Protein AF-A0A6L2LKW3-F1 (afdb_monomer_lite)

pLDDT: mean 74.05, std 14.88, range [23.22, 94.25]

Foldseek 3Di:
DDDPDPDDWWKFWQDDDDDPPQPLQAADDPVCQQVQWDDDPPDIDTDRGDDPPDPCLQVVVVVLVCVLQVVPDPPAWDDGSTTIMGIGGDPVCQVVSVVVVVVSCVVSPTDGDPVRIDTGDQWDADPQWIAHPVGTHHRPVLVVCLVPDDDDPDPVVLVVNVVSCVVCVVVDPPVVVVCVVSVVVD

Radius of gyration: 21.42 Å; chains: 1; bounding box: 44×61×52 Å

Secondary structure (DSSP, 8-state):
-PPP------EEEEE--S--------BPPGGGSGGG-EEETTEEE--SB--TT-TTHHHHHHHHHHHHTTTTTTTTEEEETTEEEEE-S-STTHHHHHHHHHHHHHHTT----GGGEEEEESEEEETTEEEETTEEE--HHHHHHHHTPPPP-SHHHHHHHHHHHHHHGGGSTTHHHHHHHHHTT-

Organism: Tanacetum cinerariifolium (NCBI:txid118510)

Sequence (186 aa):
MTKPYSSHRFIANCLNAGNLKMKVKIQMKRGDEEKVAFYTDQVTYCYTKMPFGLKSAGATYQILVDAAFQSHIRRNFKAYVDGMVIKINDEKLLLADIAKKFDNLRKINMKLNPKKCSFDVKEGKFLGYTVTFEGIRANPNKTRALADLQTPRTLKEWQSLSRKLATLNRFLAKLAERSLSFLNIL

InterPro domains:
  IPR000477 Reverse transcriptase domain [PF00078] (25-131)
  IPR043128 Reverse transcriptase/Diguanylate cyclase domain [G3DSA:3.30.70.270] (57-131)
  IPR043502 DNA/RNA polymerase superfamily [SSF56672] (26-179)
  IPR053134 RNA-directed DNA polymerase homolog [PTHR24559] (25-150)

Structure (mmCIF, N/CA/C/O backbone):
data_AF-A0A6L2LKW3-F1
#
_entry.id   AF-A0A6L2LKW3-F1
#
loop_
_atom_site.group_PDB
_atom_site.id
_atom_site.type_symbol
_atom_site.label_atom_id
_atom_site.label_alt_id
_atom_site.label_comp_id
_atom_site.label_asym_id
_atom_site.label_entity_id
_atom_site.label_seq_id
_atom_site.pdbx_PDB_ins_code
_atom_site.Cartn_x
_atom_site.Cartn_y
_atom_site.Cartn_z
_atom_site.occupancy
_atom_site.B_iso_or_equiv
_atom_site.auth_seq_id
_atom_site.auth_comp_id
_atom_site.auth_asym_id
_atom_site.auth_atom_id
_atom_site.pdbx_PDB_model_num
ATOM 1 N N . MET A 1 1 ? 13.770 -33.108 -23.142 1.00 30.48 1 MET A N 1
ATOM 2 C CA . MET A 1 1 ? 12.310 -33.167 -22.909 1.00 30.48 1 MET A CA 1
ATOM 3 C C . MET A 1 1 ? 12.010 -32.667 -21.501 1.00 30.48 1 MET A C 1
ATOM 5 O O . MET A 1 1 ? 12.044 -33.431 -20.547 1.00 30.48 1 MET A O 1
ATOM 9 N N . THR A 1 2 ? 11.806 -31.362 -21.353 1.00 28.00 2 THR A N 1
ATOM 10 C CA . THR A 1 2 ? 11.438 -30.702 -20.093 1.00 28.00 2 THR A CA 1
ATOM 11 C C . THR A 1 2 ? 9.925 -30.503 -20.082 1.00 28.00 2 THR A C 1
ATOM 13 O O . THR A 1 2 ? 9.352 -29.997 -21.043 1.00 28.00 2 THR A O 1
ATOM 16 N N . LYS A 1 3 ? 9.266 -30.994 -19.028 1.00 23.22 3 LYS A N 1
ATOM 17 C CA . LYS A 1 3 ? 7.803 -30.988 -18.879 1.00 23.22 3 LYS A CA 1
ATOM 18 C C . LYS A 1 3 ? 7.228 -29.566 -19.025 1.00 23.22 3 LYS A C 1
ATOM 20 O O . LYS A 1 3 ? 7.868 -28.618 -18.566 1.00 23.22 3 LYS A O 1
ATOM 25 N N . PRO A 1 4 ? 6.022 -29.407 -19.603 1.00 26.95 4 PRO A N 1
ATOM 26 C CA . PRO A 1 4 ? 5.378 -28.108 -19.721 1.00 26.95 4 PRO A CA 1
ATOM 27 C C . PRO A 1 4 ? 5.040 -27.604 -18.314 1.00 26.95 4 PRO A C 1
ATOM 29 O O . PRO A 1 4 ? 4.290 -28.240 -17.572 1.00 26.95 4 PRO A O 1
ATOM 32 N N . TYR A 1 5 ? 5.638 -26.484 -17.914 1.00 32.62 5 TYR A N 1
ATOM 33 C CA . TYR A 1 5 ? 5.281 -25.816 -16.668 1.00 32.62 5 TYR A CA 1
ATOM 34 C C . TYR A 1 5 ? 3.847 -25.297 -16.797 1.00 32.62 5 TYR A C 1
ATOM 36 O O . TYR A 1 5 ? 3.584 -24.375 -17.566 1.00 32.62 5 TYR A O 1
ATOM 44 N N . SER A 1 6 ? 2.929 -25.926 -16.057 1.00 33.66 6 SER A N 1
ATOM 45 C CA . SER A 1 6 ? 1.528 -25.518 -15.963 1.00 33.66 6 SER A CA 1
ATOM 46 C C . SER A 1 6 ? 1.423 -24.022 -15.651 1.00 33.66 6 SER A C 1
ATOM 48 O O . SER A 1 6 ? 2.064 -23.485 -14.744 1.00 33.66 6 SER A O 1
ATOM 50 N N . SER A 1 7 ? 0.632 -23.355 -16.474 1.00 40.88 7 SER A N 1
ATOM 51 C CA . SER A 1 7 ? 0.663 -21.936 -16.797 1.00 40.88 7 SER A CA 1
ATOM 52 C C . SER A 1 7 ? -0.079 -21.015 -15.824 1.00 40.88 7 SER A C 1
ATOM 54 O O . SER A 1 7 ? -0.439 -19.909 -16.228 1.00 40.88 7 SER A O 1
ATOM 56 N N . HIS A 1 8 ? -0.367 -21.403 -14.577 1.00 44.62 8 HIS A N 1
ATOM 57 C CA . HIS A 1 8 ? -1.287 -20.630 -13.722 1.00 44.62 8 HIS A CA 1
ATOM 58 C C . HIS A 1 8 ? -0.716 -20.363 -12.317 1.00 44.62 8 HIS A C 1
ATOM 60 O O . HIS A 1 8 ? -0.669 -21.227 -11.448 1.00 44.62 8 HIS A O 1
ATOM 66 N N . ARG A 1 9 ? -0.257 -19.123 -12.091 1.00 55.78 9 ARG A N 1
ATOM 67 C CA . ARG A 1 9 ? 0.065 -18.566 -10.765 1.00 55.78 9 ARG A CA 1
ATOM 68 C C . ARG A 1 9 ? -0.804 -17.331 -10.556 1.00 55.78 9 ARG A C 1
ATOM 70 O O . ARG A 1 9 ? -0.602 -16.310 -11.209 1.00 55.78 9 ARG A O 1
ATOM 77 N N . PHE A 1 10 ? -1.779 -17.460 -9.670 1.00 54.25 10 PHE A N 1
ATOM 78 C CA . PHE A 1 10 ? -2.852 -16.497 -9.456 1.00 54.25 10 PHE A CA 1
ATOM 79 C C . PHE A 1 10 ? -2.362 -15.287 -8.657 1.00 54.25 10 PHE A C 1
ATOM 81 O O . PHE A 1 10 ? -1.700 -15.422 -7.620 1.00 54.25 10 PHE A O 1
ATOM 88 N N . ILE A 1 11 ? -2.716 -14.090 -9.121 1.00 55.03 11 ILE A N 1
ATOM 89 C CA . ILE A 1 11 ? -2.517 -12.852 -8.372 1.00 55.03 11 ILE A CA 1
ATOM 90 C C . ILE A 1 11 ? -3.885 -12.424 -7.864 1.00 55.03 11 ILE A C 1
ATOM 92 O O . ILE A 1 11 ? -4.766 -12.058 -8.638 1.00 55.03 11 ILE A O 1
ATOM 96 N N . ALA A 1 12 ? -4.064 -12.452 -6.548 1.00 53.06 12 ALA A N 1
ATOM 97 C CA . ALA A 1 12 ? -5.160 -11.736 -5.921 1.00 53.06 12 ALA A CA 1
ATOM 98 C C . ALA A 1 12 ? -4.678 -10.302 -5.694 1.00 53.06 12 ALA A C 1
ATOM 100 O O . ALA A 1 12 ? -3.778 -10.012 -4.901 1.00 53.06 12 ALA A O 1
ATOM 101 N N . ASN A 1 13 ? -5.245 -9.405 -6.479 1.00 52.84 13 ASN A N 1
ATOM 102 C CA . ASN A 1 13 ? -4.782 -8.052 -6.658 1.00 52.84 13 ASN A CA 1
ATOM 103 C C . ASN A 1 13 ? -5.830 -7.108 -6.062 1.00 52.84 13 ASN A C 1
ATOM 105 O O . ASN A 1 13 ? -6.822 -6.760 -6.699 1.00 52.84 13 ASN A O 1
ATOM 109 N N . CYS A 1 14 ? -5.651 -6.710 -4.806 1.00 53.81 14 CYS A N 1
ATOM 110 C CA . CYS A 1 14 ? -6.573 -5.798 -4.134 1.00 53.81 14 CYS A CA 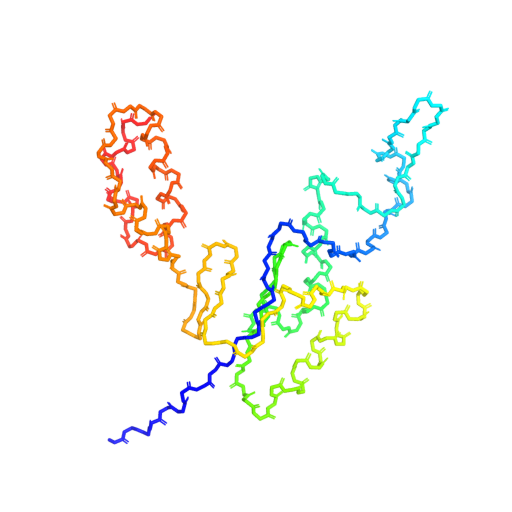1
ATOM 111 C C . CYS A 1 14 ? -6.060 -4.366 -4.313 1.00 53.81 14 CYS A C 1
ATOM 113 O O . CYS A 1 14 ? -5.287 -3.859 -3.496 1.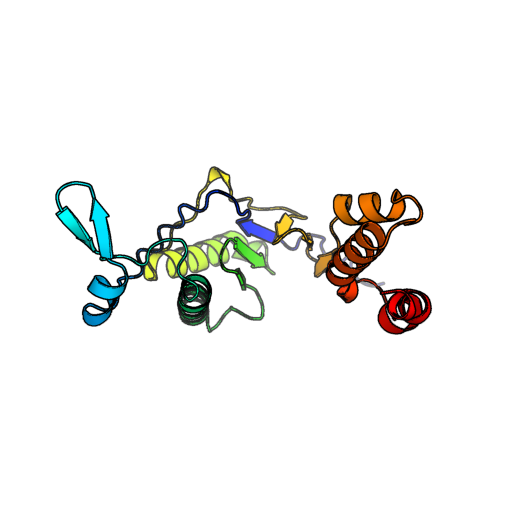00 53.81 14 CYS A O 1
ATOM 115 N N . LEU A 1 15 ? -6.447 -3.735 -5.424 1.00 45.69 15 LEU A N 1
ATOM 116 C CA . LEU A 1 15 ? -5.878 -2.474 -5.893 1.00 45.69 15 LEU A CA 1
ATOM 117 C C . LEU A 1 15 ? -6.913 -1.526 -6.481 1.00 45.69 15 LEU A C 1
ATOM 119 O O . LEU A 1 15 ? -7.480 -1.798 -7.529 1.00 45.69 15 LEU A O 1
ATOM 123 N N . ASN A 1 16 ? -7.070 -0.337 -5.899 1.00 42.50 16 ASN A N 1
ATOM 124 C CA . ASN A 1 16 ? -6.143 0.782 -6.108 1.00 42.50 16 ASN A CA 1
ATOM 125 C C . ASN A 1 16 ? -6.591 2.023 -5.314 1.00 42.50 16 ASN A C 1
ATOM 127 O O . ASN A 1 16 ? -7.777 2.223 -5.003 1.00 42.50 16 ASN A O 1
ATOM 131 N N . ALA A 1 17 ? -5.589 2.857 -5.045 1.00 33.53 17 ALA A N 1
ATOM 132 C CA . ALA A 1 17 ? -5.631 4.167 -4.419 1.00 33.53 17 ALA A CA 1
ATOM 133 C C . ALA A 1 17 ? -6.718 5.098 -4.985 1.00 33.53 17 ALA A C 1
ATOM 135 O O . ALA A 1 17 ? -7.181 4.964 -6.116 1.00 33.53 17 ALA A O 1
ATOM 136 N N . GLY A 1 18 ? -7.139 6.039 -4.144 1.00 34.56 18 GLY A N 1
ATOM 137 C CA . GLY A 1 18 ? -8.036 7.139 -4.503 1.00 34.56 18 GLY A CA 1
ATOM 138 C C . GLY A 1 18 ? -9.368 7.147 -3.765 1.00 34.56 18 GLY A C 1
ATOM 139 O O . GLY A 1 18 ? -10.128 8.073 -3.959 1.00 34.56 18 GLY A O 1
ATOM 140 N N . ASN A 1 19 ? -9.673 6.120 -2.963 1.00 34.72 19 ASN A N 1
ATOM 141 C CA . ASN A 1 19 ? -10.834 6.072 -2.053 1.00 34.72 19 ASN A CA 1
ATOM 142 C C . ASN A 1 19 ? -10.826 4.753 -1.274 1.00 34.72 19 ASN A C 1
ATOM 144 O O . ASN A 1 19 ? -11.816 4.018 -1.218 1.00 34.72 19 ASN A O 1
ATOM 148 N N . LEU A 1 20 ? -9.670 4.378 -0.731 1.00 39.84 20 LEU A N 1
ATOM 149 C CA . LEU A 1 20 ? -9.707 3.466 0.392 1.00 39.84 20 LEU A CA 1
ATOM 150 C C . LEU A 1 20 ? -10.251 4.291 1.555 1.00 39.84 20 LEU A C 1
ATOM 152 O O . LEU A 1 20 ? -9.512 4.843 2.356 1.00 39.84 20 LEU A O 1
ATOM 156 N N . LYS A 1 21 ? -11.575 4.262 1.729 1.00 41.53 21 LYS A N 1
ATOM 157 C CA . LYS A 1 21 ? -12.104 4.156 3.090 1.00 41.53 21 LYS A CA 1
ATOM 158 C C . LYS A 1 21 ? -11.702 2.775 3.621 1.00 41.53 21 LYS A C 1
ATOM 160 O O . LYS A 1 21 ? -12.557 1.971 3.982 1.00 41.53 21 LYS A O 1
ATOM 165 N N . MET A 1 22 ? -10.399 2.475 3.637 1.00 44.50 22 MET A N 1
ATOM 166 C CA . MET A 1 22 ? -9.846 1.461 4.506 1.00 44.50 22 MET A CA 1
ATOM 167 C C . MET A 1 22 ? -10.013 2.091 5.870 1.00 44.50 22 MET A C 1
ATOM 169 O O . MET A 1 22 ? -9.186 2.868 6.333 1.00 44.50 22 MET A O 1
ATOM 173 N N . LYS A 1 23 ? -11.185 1.868 6.461 1.00 49.59 23 LYS A N 1
ATOM 174 C CA . LYS A 1 23 ? -11.456 2.244 7.838 1.00 49.59 23 LYS A CA 1
ATOM 175 C C . LYS A 1 23 ? -10.639 1.296 8.707 1.00 49.59 23 LYS A C 1
ATOM 177 O O . LYS A 1 23 ? -11.215 0.481 9.419 1.00 49.59 23 LYS A O 1
ATOM 182 N N . VAL A 1 24 ? -9.309 1.352 8.618 1.00 53.44 24 VAL A N 1
ATOM 183 C CA . VAL A 1 24 ? -8.482 0.819 9.687 1.00 53.44 24 VAL A CA 1
ATOM 184 C C . VAL A 1 24 ? -8.762 1.764 10.836 1.00 53.44 24 VAL A C 1
ATOM 186 O O . VAL A 1 24 ? -8.332 2.913 10.845 1.00 53.44 24 VAL A O 1
ATOM 189 N N . LYS A 1 25 ? -9.619 1.321 11.751 1.00 64.88 25 LYS A N 1
ATOM 190 C CA . LYS A 1 25 ? -10.000 2.096 12.928 1.00 64.88 25 LYS A CA 1
ATOM 191 C C . LYS A 1 25 ? -8.854 2.048 13.944 1.00 64.88 25 LYS A C 1
ATOM 193 O O . LYS A 1 25 ? -9.070 1.596 15.069 1.00 64.88 25 LYS A O 1
ATOM 198 N N . ILE A 1 26 ? -7.662 2.497 13.540 1.00 77.94 26 ILE A N 1
ATOM 199 C CA . ILE A 1 26 ? -6.498 2.631 14.417 1.00 77.94 26 ILE A CA 1
ATOM 200 C C . ILE A 1 26 ? -6.889 3.640 15.487 1.00 77.94 26 ILE A C 1
ATOM 202 O O . ILE A 1 26 ? -7.230 4.785 15.180 1.00 77.94 26 ILE A O 1
ATOM 206 N N . GLN A 1 27 ? -6.945 3.170 16.729 1.00 85.94 27 GLN A N 1
ATOM 207 C CA . GLN A 1 27 ? -7.235 4.023 17.869 1.00 85.94 27 GLN A CA 1
ATOM 208 C C . GLN A 1 27 ? -6.069 4.991 18.045 1.00 85.94 27 GLN A C 1
ATOM 210 O O . GLN A 1 27 ? -4.911 4.571 18.007 1.00 85.94 27 GLN A O 1
ATOM 215 N N . MET A 1 28 ? -6.377 6.273 18.218 1.00 88.81 28 MET A N 1
ATOM 216 C CA . MET A 1 28 ? -5.365 7.221 18.658 1.00 88.81 28 MET A CA 1
ATOM 217 C C . MET A 1 28 ? -4.938 6.867 20.079 1.00 88.81 28 MET A C 1
ATOM 219 O O . MET A 1 28 ? -5.736 6.417 20.902 1.00 88.81 28 MET A O 1
ATOM 223 N N . LYS A 1 29 ? -3.657 7.049 20.386 1.00 90.06 29 LYS A N 1
ATOM 224 C CA . LYS A 1 29 ? -3.212 6.972 21.775 1.00 90.06 29 LYS A CA 1
ATOM 225 C C . LYS A 1 29 ? -3.932 8.084 22.542 1.00 90.06 29 LYS A C 1
ATOM 227 O O . LYS A 1 29 ? -3.888 9.221 22.092 1.00 90.06 29 LYS A O 1
ATOM 232 N N . ARG A 1 30 ? -4.559 7.774 23.685 1.00 89.75 30 ARG A N 1
ATOM 233 C CA . ARG A 1 30 ? -5.382 8.740 24.447 1.00 89.75 30 ARG A CA 1
ATOM 234 C C . ARG A 1 30 ? -4.693 10.095 24.663 1.00 89.75 30 ARG A C 1
ATOM 236 O O . ARG A 1 30 ? -5.292 11.122 24.397 1.00 89.75 30 ARG A O 1
ATOM 243 N N . GLY A 1 31 ? -3.416 10.100 25.054 1.00 92.75 31 GLY A N 1
ATOM 244 C CA . GLY A 1 31 ? -2.647 11.341 25.262 1.00 92.75 31 GLY A CA 1
ATOM 245 C C . GLY A 1 31 ? -2.240 12.099 23.987 1.00 92.75 31 GLY A C 1
ATOM 246 O O . GLY A 1 31 ? -1.653 13.171 24.078 1.00 92.75 31 GLY A O 1
ATOM 247 N N . ASP A 1 32 ? -2.510 11.546 22.804 1.00 91.12 32 ASP A N 1
ATOM 248 C CA . ASP A 1 32 ? -2.255 12.183 21.510 1.00 91.12 32 ASP A CA 1
ATOM 249 C C . ASP A 1 32 ? -3.556 12.616 20.805 1.00 91.12 32 ASP A C 1
ATOM 251 O O . ASP A 1 32 ? -3.480 13.248 19.753 1.00 91.12 32 ASP A O 1
ATOM 255 N N . GLU A 1 33 ? -4.741 12.308 21.356 1.00 92.25 33 GLU A N 1
ATOM 256 C CA . GLU A 1 33 ? -6.040 12.688 20.768 1.00 92.25 33 GLU A CA 1
ATOM 257 C C . GLU A 1 33 ? -6.196 14.216 20.696 1.00 92.25 33 GLU A C 1
ATOM 259 O O . GLU A 1 33 ? -6.597 14.754 19.665 1.00 92.25 33 GLU A O 1
ATOM 264 N N . GLU A 1 34 ? -5.784 14.939 21.737 1.00 91.75 34 GLU A N 1
ATOM 265 C CA . GLU A 1 34 ? -5.837 16.409 21.783 1.00 91.75 34 GLU A CA 1
ATOM 266 C C . GLU A 1 34 ? -4.911 17.074 20.751 1.00 91.75 34 GLU A C 1
ATOM 268 O O . GLU A 1 34 ? -5.211 18.150 20.240 1.00 91.75 34 GLU A O 1
ATOM 273 N N . LYS A 1 35 ? -3.810 16.413 20.365 1.00 90.56 35 LYS A N 1
ATOM 274 C CA . LYS A 1 35 ? -2.846 16.933 19.372 1.00 90.56 35 LYS A CA 1
ATOM 275 C C . LYS A 1 35 ? -3.391 16.923 17.949 1.00 90.56 35 LYS A C 1
ATOM 277 O O . LYS A 1 35 ? -2.821 17.548 17.059 1.00 90.56 35 LYS A O 1
ATOM 282 N N . VAL A 1 36 ? -4.466 16.174 17.730 1.00 89.50 36 VAL A N 1
ATOM 283 C CA . VAL A 1 36 ? -5.201 16.119 16.466 1.00 89.50 36 VAL A CA 1
ATOM 284 C C . VAL A 1 36 ? -6.572 16.774 16.604 1.00 89.50 36 VAL A C 1
ATOM 286 O O . VAL A 1 36 ? -7.501 16.425 15.877 1.00 89.50 36 VAL A O 1
ATOM 289 N N . ALA A 1 37 ? -6.717 17.707 17.545 1.00 91.50 37 ALA A N 1
ATOM 290 C CA . ALA A 1 37 ? -7.925 18.496 17.670 1.00 91.50 37 ALA A CA 1
ATOM 291 C C . ALA A 1 37 ? -8.123 19.427 16.466 1.00 91.50 37 ALA A C 1
ATOM 293 O O . ALA A 1 37 ? -7.170 19.918 15.858 1.00 91.50 37 ALA A O 1
ATOM 294 N N . PHE A 1 38 ? -9.382 19.670 16.128 1.00 90.19 38 PHE A N 1
ATOM 295 C CA . PHE A 1 38 ? -9.799 20.645 15.136 1.00 90.19 38 PHE A CA 1
ATOM 296 C C . PHE A 1 38 ? -10.916 21.506 15.712 1.00 90.19 38 PHE A C 1
ATOM 298 O O . PHE A 1 38 ? -11.743 21.050 16.506 1.00 90.19 38 PHE A O 1
ATOM 305 N N . TYR A 1 39 ? -10.921 22.766 15.305 1.00 93.88 39 TYR A N 1
ATOM 306 C CA . TYR A 1 39 ? -11.936 23.719 15.710 1.00 93.88 39 TYR A CA 1
ATOM 307 C C . TYR A 1 39 ? -13.065 23.742 14.682 1.00 93.88 39 TYR A C 1
ATOM 309 O O . TYR A 1 39 ? -12.826 23.741 13.474 1.00 93.88 39 TYR A O 1
ATOM 317 N N . THR A 1 40 ? -14.292 23.750 15.179 1.00 91.69 40 THR A N 1
ATOM 318 C CA . THR A 1 40 ? -15.489 24.149 14.432 1.00 91.69 40 THR A CA 1
ATOM 319 C C . THR A 1 40 ? -16.005 25.436 15.059 1.00 91.69 40 THR A C 1
ATOM 321 O O . THR A 1 40 ? -15.681 25.685 16.216 1.00 91.69 40 THR A O 1
ATOM 324 N N . ASP A 1 41 ? -16.827 26.210 14.349 1.00 89.75 41 ASP A N 1
ATOM 325 C CA . ASP A 1 41 ? -17.270 27.571 14.719 1.00 89.75 41 ASP A CA 1
ATOM 326 C C . ASP A 1 41 ? -17.764 27.759 16.168 1.00 89.75 41 ASP A C 1
ATOM 328 O O . ASP A 1 41 ? -17.858 28.885 16.647 1.00 89.75 41 ASP A O 1
ATOM 332 N N . GLN A 1 42 ? -18.098 26.673 16.870 1.00 89.88 42 GLN A N 1
ATOM 333 C CA . GLN A 1 42 ? -18.593 26.697 18.244 1.00 89.88 42 GLN A CA 1
ATOM 334 C C . GLN A 1 42 ? -17.828 25.781 19.213 1.00 89.88 42 GLN A C 1
ATOM 336 O O . GLN A 1 42 ? -17.877 26.011 20.419 1.00 89.88 42 GLN A O 1
ATOM 341 N N . VAL A 1 43 ? -17.146 24.729 18.736 1.00 94.25 43 VAL A N 1
ATOM 342 C CA . VAL A 1 43 ? -16.596 23.669 19.603 1.00 94.25 43 VAL A CA 1
ATOM 343 C C . VAL A 1 43 ? -15.303 23.085 19.032 1.00 94.25 43 VAL A C 1
ATOM 345 O O . VAL A 1 43 ? -15.170 22.862 17.825 1.00 94.25 43 VAL A O 1
ATOM 348 N N . THR A 1 44 ? -14.363 22.772 19.924 1.00 92.31 44 THR A N 1
ATOM 349 C CA . THR A 1 44 ? -13.165 21.987 19.613 1.00 92.31 44 THR A CA 1
ATOM 350 C C . THR A 1 44 ? -13.473 20.498 19.713 1.00 92.31 44 THR A C 1
ATOM 352 O O . THR A 1 44 ? -13.880 20.007 20.764 1.00 92.31 44 THR A O 1
ATOM 355 N N . TYR A 1 45 ? -13.228 19.764 18.633 1.00 91.88 45 TYR A N 1
ATOM 356 C CA . TYR A 1 45 ? -13.350 18.310 18.589 1.00 91.88 45 TYR A CA 1
ATOM 357 C C . TYR A 1 45 ? -11.973 17.671 18.466 1.00 91.88 45 TYR A C 1
ATOM 359 O O . TYR A 1 45 ? -11.077 18.231 17.842 1.00 91.88 45 TYR A O 1
ATOM 367 N N . CYS A 1 46 ? -11.808 16.465 19.002 1.00 91.38 46 CYS A N 1
ATOM 368 C CA . CYS A 1 46 ? -10.612 15.655 18.797 1.00 91.38 46 CYS A CA 1
ATOM 369 C C . CYS A 1 46 ? -10.942 14.341 18.087 1.00 91.38 46 CYS A C 1
ATOM 371 O O . CYS A 1 46 ? -12.036 13.780 18.203 1.00 91.38 46 CYS A O 1
ATOM 373 N N . TYR A 1 47 ? -9.980 13.839 17.316 1.00 89.06 47 TYR A N 1
ATOM 374 C CA . TYR A 1 47 ? -10.117 12.547 16.663 1.00 89.06 47 TYR A CA 1
ATOM 375 C C . TYR A 1 47 ? -9.726 11.410 17.614 1.00 89.06 47 TYR A C 1
ATOM 377 O O . TYR A 1 47 ? -8.565 11.265 17.982 1.00 89.06 47 TYR A O 1
ATOM 385 N N . THR A 1 48 ? -10.671 10.516 17.912 1.00 89.00 48 THR A N 1
ATOM 386 C CA . THR A 1 48 ? -10.402 9.262 18.651 1.00 89.00 48 THR A CA 1
ATOM 387 C C . THR A 1 48 ? -9.773 8.176 17.770 1.00 89.00 48 THR A C 1
ATOM 389 O O . THR A 1 48 ? -9.193 7.195 18.237 1.00 89.00 48 THR A O 1
ATOM 392 N N . LYS A 1 49 ? -9.883 8.323 16.449 1.00 86.62 49 LYS A N 1
ATOM 393 C CA . LYS A 1 49 ? -9.288 7.434 15.447 1.00 86.62 49 LYS A CA 1
ATOM 394 C C . LYS A 1 49 ? -8.312 8.220 14.604 1.00 86.62 49 LYS A C 1
ATOM 396 O O . LYS A 1 49 ? -8.589 9.368 14.301 1.00 86.62 49 LYS A O 1
ATOM 401 N N . MET A 1 50 ? -7.222 7.588 14.191 1.00 85.94 50 MET A N 1
ATOM 402 C CA . MET A 1 50 ? -6.177 8.251 13.416 1.00 85.94 50 MET A CA 1
ATOM 403 C C . MET A 1 50 ? -6.763 8.976 12.186 1.00 85.94 50 MET A C 1
ATOM 405 O O . MET A 1 50 ? -7.295 8.301 11.297 1.00 85.94 50 MET A O 1
ATOM 409 N N . PRO A 1 51 ? -6.716 10.322 12.130 1.00 83.31 51 PRO A N 1
ATOM 410 C CA . PRO A 1 51 ? -7.263 11.067 11.006 1.00 83.31 51 PRO A CA 1
ATOM 411 C C . PRO A 1 51 ? -6.392 10.936 9.756 1.00 83.31 51 PRO A C 1
ATOM 413 O O . PRO A 1 51 ? -5.191 10.653 9.813 1.00 83.31 51 PRO A O 1
ATOM 416 N N . PHE A 1 52 ? -7.008 11.187 8.602 1.00 75.00 52 PHE A N 1
ATOM 417 C CA . PHE A 1 52 ? -6.281 11.328 7.344 1.00 75.00 52 PHE A CA 1
ATOM 418 C C . PHE A 1 52 ? -5.389 12.577 7.373 1.00 75.00 52 PHE A C 1
ATOM 420 O O . PHE A 1 52 ? -5.714 13.568 8.019 1.00 75.00 52 PHE A O 1
ATOM 427 N N . GLY A 1 53 ? -4.269 12.533 6.649 1.00 77.94 53 GLY A N 1
ATOM 428 C CA . GLY A 1 53 ? -3.341 13.666 6.535 1.00 77.94 53 GLY A CA 1
ATOM 429 C C . GLY A 1 53 ? -2.231 13.703 7.590 1.00 77.94 53 GLY A C 1
ATOM 430 O O . GLY A 1 53 ? -1.296 14.489 7.456 1.00 77.94 53 GLY A O 1
ATOM 431 N N . LEU A 1 54 ? -2.259 12.820 8.594 1.00 83.50 54 LEU A N 1
ATOM 432 C CA . LEU A 1 54 ? -1.130 12.656 9.509 1.00 83.50 54 LEU A CA 1
ATOM 433 C C . LEU A 1 54 ? 0.099 12.099 8.785 1.00 83.50 54 LEU A C 1
ATOM 435 O O . LEU A 1 54 ? 0.043 11.035 8.168 1.00 83.50 54 LEU A O 1
ATOM 439 N N . LYS A 1 55 ? 1.245 12.773 8.947 1.00 85.31 55 LYS A N 1
ATOM 440 C CA . LYS A 1 55 ? 2.530 12.361 8.352 1.00 85.31 55 LYS A CA 1
ATOM 441 C C . LYS A 1 55 ? 2.945 10.940 8.758 1.00 85.31 55 LYS A C 1
ATOM 443 O O . LYS A 1 55 ? 3.548 10.225 7.965 1.00 85.31 55 LYS A O 1
ATOM 448 N N . SER A 1 56 ? 2.607 10.521 9.977 1.00 83.38 56 SER A N 1
ATOM 449 C CA . SER A 1 56 ? 2.938 9.202 10.526 1.00 83.38 56 SER A CA 1
ATOM 450 C C . SER A 1 56 ? 1.927 8.105 10.183 1.00 83.38 56 SER A C 1
ATOM 452 O O . SER A 1 56 ? 2.236 6.931 10.384 1.00 83.38 56 SER A O 1
ATOM 454 N N . ALA A 1 57 ? 0.752 8.438 9.633 1.00 81.38 57 ALA A N 1
ATOM 455 C CA . ALA A 1 57 ? -0.324 7.464 9.442 1.00 81.38 57 ALA A CA 1
ATOM 456 C C . ALA A 1 57 ? 0.086 6.288 8.547 1.00 81.38 57 ALA A C 1
ATOM 458 O O . ALA A 1 57 ? -0.215 5.136 8.858 1.00 81.38 57 ALA A O 1
ATOM 459 N N . GLY A 1 58 ? 0.830 6.564 7.472 1.00 79.12 58 GLY A N 1
ATOM 460 C CA . GLY A 1 58 ? 1.343 5.522 6.582 1.00 79.12 58 GLY A CA 1
ATOM 461 C C . GLY A 1 58 ? 2.299 4.555 7.285 1.00 79.12 58 GLY A C 1
ATOM 462 O O . GLY A 1 58 ? 2.210 3.347 7.075 1.00 79.12 58 GLY A O 1
ATOM 463 N N . ALA A 1 59 ? 3.167 5.065 8.165 1.00 82.75 59 ALA A N 1
ATOM 464 C CA . ALA A 1 59 ? 4.111 4.246 8.923 1.00 82.75 59 ALA A CA 1
ATOM 465 C C . ALA A 1 59 ? 3.396 3.382 9.970 1.00 82.75 59 ALA A C 1
ATOM 467 O O . ALA A 1 59 ? 3.648 2.182 10.051 1.00 82.75 59 ALA A O 1
ATOM 468 N N . THR A 1 60 ? 2.453 3.955 10.726 1.00 82.69 60 THR A N 1
ATOM 469 C CA . THR A 1 60 ? 1.653 3.194 11.698 1.00 82.69 60 THR A CA 1
ATOM 470 C C . THR A 1 60 ? 0.839 2.099 11.016 1.00 82.69 60 THR A C 1
ATOM 472 O O . THR A 1 60 ? 0.768 0.975 11.512 1.00 82.69 60 THR A O 1
ATOM 475 N N . TYR A 1 61 ? 0.262 2.400 9.852 1.00 78.44 61 TYR A N 1
ATOM 476 C CA . TYR A 1 61 ? -0.425 1.405 9.045 1.00 78.44 61 TYR A CA 1
ATOM 477 C C . TYR A 1 61 ? 0.515 0.277 8.604 1.00 78.44 61 TYR A C 1
ATOM 479 O O . TYR A 1 61 ? 0.171 -0.895 8.756 1.00 78.44 61 TYR A O 1
ATOM 487 N N . GLN A 1 62 ? 1.705 0.617 8.099 1.00 78.19 62 GLN A N 1
ATOM 488 C CA . GLN A 1 62 ? 2.672 -0.386 7.665 1.00 78.19 62 GLN A CA 1
ATOM 489 C C . GLN A 1 62 ? 3.077 -1.296 8.828 1.00 78.19 62 GLN A C 1
ATOM 491 O O . GLN A 1 62 ? 3.061 -2.505 8.658 1.00 78.19 62 GLN A O 1
ATOM 496 N N . ILE A 1 63 ? 3.317 -0.748 10.024 1.00 82.75 63 ILE A N 1
ATOM 497 C CA . ILE A 1 63 ? 3.623 -1.535 11.231 1.00 82.75 63 ILE A CA 1
ATOM 498 C C . ILE A 1 63 ? 2.486 -2.507 11.574 1.00 82.75 63 ILE A C 1
ATOM 500 O O . ILE A 1 63 ? 2.744 -3.671 11.876 1.00 82.75 63 ILE A O 1
ATOM 504 N N . LEU A 1 64 ? 1.226 -2.061 11.517 1.00 80.88 64 LEU A N 1
ATOM 505 C CA . LEU A 1 64 ? 0.070 -2.914 11.808 1.00 80.88 64 LEU A CA 1
ATOM 506 C C . LEU A 1 64 ? -0.046 -4.073 10.810 1.00 80.88 64 LEU A C 1
ATOM 508 O O . LEU A 1 64 ? -0.290 -5.215 11.201 1.00 80.88 64 LEU A O 1
ATOM 512 N N . VAL A 1 65 ? 0.113 -3.779 9.520 1.00 78.12 65 VAL A N 1
ATOM 513 C CA . VAL A 1 65 ? 0.054 -4.795 8.466 1.00 78.12 65 VAL A CA 1
ATOM 514 C C . VAL A 1 65 ? 1.255 -5.733 8.556 1.00 78.12 65 VAL A C 1
ATOM 516 O O . VAL A 1 65 ? 1.089 -6.948 8.451 1.00 78.12 65 VAL A O 1
ATOM 519 N N . ASP A 1 66 ? 2.437 -5.195 8.842 1.00 79.56 66 ASP A N 1
ATOM 520 C CA . ASP A 1 66 ? 3.649 -5.964 9.090 1.00 79.56 66 ASP A CA 1
ATOM 521 C C . ASP A 1 66 ? 3.446 -6.946 10.237 1.00 79.56 66 ASP A C 1
ATOM 523 O O . ASP A 1 66 ? 3.693 -8.135 10.051 1.00 79.56 66 ASP A O 1
ATOM 527 N N . ALA A 1 67 ? 2.887 -6.491 11.362 1.00 80.50 67 ALA A N 1
ATOM 528 C CA . ALA A 1 67 ? 2.533 -7.322 12.509 1.00 80.50 67 ALA A CA 1
ATOM 529 C C . ALA A 1 67 ? 1.500 -8.416 12.170 1.00 80.50 67 ALA A C 1
ATOM 531 O O . ALA A 1 67 ? 1.665 -9.571 12.558 1.00 80.50 67 ALA A O 1
ATOM 532 N N . ALA A 1 68 ? 0.455 -8.088 11.407 1.00 78.00 68 ALA A N 1
ATOM 533 C CA . ALA A 1 68 ? -0.609 -9.033 11.059 1.00 78.00 68 ALA A CA 1
ATOM 534 C C . ALA A 1 68 ? -0.162 -10.138 10.087 1.00 78.00 68 ALA A C 1
ATOM 536 O O . ALA A 1 68 ? -0.755 -11.220 10.050 1.00 78.00 68 ALA A O 1
ATOM 537 N N . PHE A 1 69 ? 0.869 -9.867 9.286 1.00 75.62 69 PHE A N 1
ATOM 538 C CA . PHE A 1 69 ? 1.338 -10.760 8.230 1.00 75.62 69 PHE A CA 1
ATOM 539 C C . PHE A 1 69 ? 2.816 -11.147 8.376 1.00 75.62 69 PHE A C 1
ATOM 541 O O . PHE A 1 69 ? 3.390 -11.622 7.396 1.00 75.62 69 PHE A O 1
ATOM 548 N N . GLN A 1 70 ? 3.426 -11.019 9.566 1.00 73.12 70 GLN A N 1
ATOM 549 C CA . GLN A 1 70 ? 4.864 -11.271 9.808 1.00 73.12 70 GLN A CA 1
ATOM 550 C C . GLN A 1 70 ? 5.368 -12.589 9.197 1.00 73.12 70 GLN A C 1
ATOM 552 O O . GLN A 1 70 ? 6.438 -12.624 8.591 1.00 73.12 70 GLN A O 1
ATOM 557 N N . SER A 1 71 ? 4.575 -13.662 9.266 1.00 66.25 71 SER A N 1
ATOM 558 C CA . SER A 1 71 ? 4.923 -14.981 8.714 1.00 66.25 71 SER A CA 1
ATOM 559 C C . SER A 1 71 ? 4.830 -15.090 7.181 1.00 66.25 71 SER A C 1
ATOM 561 O O . SER A 1 71 ? 5.344 -16.041 6.594 1.00 66.25 71 SER A O 1
ATOM 563 N N . HIS A 1 72 ? 4.200 -14.127 6.500 1.00 62.66 72 HIS A N 1
ATOM 564 C CA . HIS A 1 72 ? 3.858 -14.190 5.071 1.00 62.66 72 HIS A CA 1
ATOM 565 C C . HIS A 1 72 ? 4.382 -13.006 4.228 1.00 62.66 72 HIS A C 1
ATOM 567 O O . HIS A 1 72 ? 4.387 -13.096 2.993 1.00 62.66 72 HIS A O 1
ATOM 573 N N . ILE A 1 73 ? 4.863 -11.928 4.865 1.00 57.91 73 ILE A N 1
ATOM 574 C CA . ILE A 1 73 ? 5.044 -10.593 4.259 1.00 57.91 73 ILE A CA 1
ATOM 575 C C . ILE A 1 73 ? 6.192 -10.423 3.261 1.00 57.91 73 ILE A C 1
ATOM 577 O O . ILE A 1 73 ? 6.322 -9.392 2.608 1.00 57.91 73 ILE A O 1
ATOM 581 N N . ARG A 1 74 ? 7.020 -11.452 3.083 1.00 55.06 74 ARG A N 1
ATOM 582 C CA . ARG A 1 74 ? 8.122 -11.415 2.107 1.00 55.06 74 ARG A CA 1
ATOM 583 C C . ARG A 1 74 ? 7.975 -12.402 0.957 1.00 55.06 74 ARG A C 1
ATOM 585 O O . ARG A 1 74 ? 8.518 -12.155 -0.115 1.00 55.06 74 ARG A O 1
ATOM 592 N N . ARG A 1 75 ? 7.229 -13.495 1.145 1.00 62.78 75 ARG A N 1
ATOM 593 C CA . ARG A 1 75 ? 7.070 -14.537 0.115 1.00 62.78 75 ARG A CA 1
ATOM 594 C C . ARG A 1 75 ? 5.824 -14.328 -0.738 1.00 62.78 75 ARG A C 1
ATOM 596 O O . ARG A 1 75 ? 5.923 -14.319 -1.962 1.00 62.78 75 ARG A O 1
ATOM 603 N N . ASN A 1 76 ? 4.672 -14.133 -0.095 1.00 65.69 76 ASN A N 1
ATOM 604 C CA . ASN A 1 76 ? 3.373 -14.267 -0.762 1.00 65.69 76 ASN A CA 1
ATOM 605 C C . ASN A 1 76 ? 2.426 -13.078 -0.538 1.00 65.69 76 ASN A C 1
ATOM 607 O O . ASN A 1 76 ? 1.343 -13.047 -1.112 1.00 65.69 76 ASN A O 1
ATOM 611 N N . PHE A 1 77 ? 2.799 -12.102 0.286 1.00 72.25 77 PHE A N 1
ATOM 612 C CA . PHE A 1 77 ? 1.962 -10.946 0.593 1.00 72.25 77 PHE A CA 1
ATOM 613 C C . PHE A 1 77 ? 2.795 -9.671 0.502 1.00 72.25 77 PHE A C 1
ATOM 615 O O . PHE A 1 77 ? 3.851 -9.590 1.115 1.00 72.25 77 PHE A O 1
ATOM 622 N N . LYS A 1 78 ? 2.334 -8.688 -0.270 1.00 72.81 78 LYS A N 1
ATOM 623 C CA . LYS A 1 78 ? 2.935 -7.356 -0.364 1.00 72.81 78 LYS A CA 1
ATOM 624 C C . LYS A 1 78 ? 1.849 -6.329 -0.108 1.00 72.81 78 LYS A C 1
ATOM 626 O O . LYS A 1 78 ? 0.934 -6.207 -0.914 1.00 72.81 78 LYS A O 1
ATOM 631 N N . ALA A 1 79 ? 1.958 -5.578 0.974 1.00 71.81 79 ALA A N 1
ATOM 632 C CA . ALA A 1 79 ? 1.065 -4.464 1.249 1.00 71.81 79 ALA A CA 1
ATOM 633 C C . ALA A 1 79 ? 1.839 -3.157 1.315 1.00 71.81 79 ALA A C 1
ATOM 635 O O . ALA A 1 79 ? 3.008 -3.123 1.691 1.00 71.81 79 ALA A O 1
ATOM 636 N N . TYR A 1 80 ? 1.151 -2.099 0.921 1.00 67.06 80 TYR A N 1
ATOM 637 C CA . TYR A 1 80 ? 1.585 -0.721 1.037 1.00 67.06 80 TYR A CA 1
ATOM 638 C C . TYR A 1 80 ? 0.377 0.116 1.452 1.00 67.06 80 TYR A C 1
ATOM 640 O O . TYR A 1 80 ? -0.753 -0.334 1.271 1.00 67.06 80 TYR A O 1
ATOM 648 N N . VAL A 1 81 ? 0.608 1.312 1.991 1.00 63.91 81 VAL A N 1
ATOM 649 C CA . VAL A 1 81 ? -0.402 2.204 2.603 1.00 63.91 81 VAL A CA 1
ATOM 650 C C . VAL A 1 81 ? -1.807 2.116 1.974 1.00 63.91 81 VAL A C 1
ATOM 652 O O . VAL A 1 81 ? -2.776 1.902 2.694 1.00 63.91 81 VAL A O 1
ATOM 655 N N . ASP A 1 82 ? -1.910 2.164 0.639 1.00 63.28 82 ASP A N 1
ATOM 656 C CA . ASP A 1 82 ? -3.184 2.173 -0.103 1.00 63.28 82 ASP A CA 1
ATOM 657 C C . ASP A 1 82 ? -3.469 0.926 -0.967 1.00 63.28 82 ASP A C 1
ATOM 659 O O . ASP A 1 82 ? -4.295 0.966 -1.884 1.00 63.28 82 ASP A O 1
ATOM 663 N N . GLY A 1 83 ? -2.788 -0.197 -0.757 1.00 70.12 83 GLY A N 1
ATOM 664 C CA . GLY A 1 83 ? -3.053 -1.388 -1.562 1.00 70.12 83 GLY A CA 1
ATOM 665 C C . GLY A 1 83 ? -2.352 -2.639 -1.075 1.00 70.12 83 GLY A C 1
ATOM 666 O O . GLY A 1 83 ? -1.322 -2.582 -0.409 1.00 70.12 83 GLY A O 1
ATOM 667 N N . MET A 1 84 ? -2.870 -3.796 -1.484 1.00 74.12 84 MET A N 1
ATOM 668 C CA . MET A 1 84 ? -2.217 -5.074 -1.212 1.00 74.12 84 MET A CA 1
ATOM 669 C C . MET A 1 84 ? -2.258 -6.011 -2.417 1.00 74.12 84 MET A C 1
ATOM 671 O O . MET A 1 84 ? -3.234 -6.077 -3.164 1.00 74.12 84 MET A O 1
ATOM 675 N N . VAL A 1 85 ? -1.180 -6.765 -2.576 1.00 75.75 85 VAL A N 1
ATOM 676 C CA . VAL A 1 85 ? -1.034 -7.843 -3.544 1.00 75.75 85 VAL A CA 1
ATOM 677 C C . VAL A 1 85 ? -0.772 -9.119 -2.783 1.00 75.75 85 VAL A C 1
ATOM 679 O O . VAL A 1 85 ? 0.132 -9.213 -1.951 1.00 75.75 85 VAL A O 1
ATOM 682 N N . ILE A 1 86 ? -1.551 -10.125 -3.127 1.00 73.88 86 ILE A N 1
ATOM 683 C CA . ILE A 1 86 ? -1.449 -11.458 -2.585 1.00 73.88 86 ILE A CA 1
ATOM 684 C C . ILE A 1 86 ? -1.033 -12.370 -3.734 1.00 73.88 86 ILE A C 1
ATOM 686 O O . ILE A 1 86 ? -1.771 -12.559 -4.698 1.00 73.88 86 ILE A O 1
ATOM 690 N N . LYS A 1 87 ? 0.160 -12.945 -3.619 1.00 72.94 87 LYS A N 1
ATOM 691 C CA . LYS A 1 87 ? 0.643 -13.995 -4.510 1.00 72.94 87 LYS A CA 1
ATOM 692 C C . LYS A 1 87 ? 0.212 -15.349 -3.965 1.00 72.94 87 LYS A C 1
ATOM 694 O O . LYS A 1 87 ? 0.295 -15.598 -2.758 1.00 72.94 87 LYS A O 1
ATOM 699 N N . ILE A 1 88 ? -0.242 -16.214 -4.861 1.00 70.62 88 ILE A N 1
ATOM 700 C CA . ILE A 1 88 ? -0.680 -17.565 -4.532 1.00 70.62 88 ILE A CA 1
ATOM 701 C C . ILE A 1 88 ? 0.061 -18.521 -5.459 1.00 70.62 88 ILE A C 1
ATOM 703 O O . ILE A 1 88 ? 0.119 -18.312 -6.669 1.00 70.62 88 ILE A O 1
ATOM 707 N N . ASN A 1 89 ? 0.722 -19.512 -4.860 1.00 68.12 89 ASN A N 1
ATOM 708 C CA . ASN A 1 89 ? 1.622 -20.415 -5.581 1.00 68.12 89 ASN A CA 1
ATOM 709 C C . ASN A 1 89 ? 0.953 -21.742 -5.958 1.00 68.12 89 ASN A C 1
ATOM 711 O O . ASN A 1 89 ? 1.506 -22.453 -6.791 1.00 68.12 89 ASN A O 1
ATOM 715 N N . ASP A 1 90 ? -0.195 -22.060 -5.356 1.00 70.81 90 ASP A N 1
ATOM 716 C CA . ASP A 1 90 ? -0.938 -23.299 -5.577 1.00 70.81 90 ASP A CA 1
ATOM 717 C C . ASP A 1 90 ? -2.424 -22.985 -5.791 1.00 70.81 90 ASP A C 1
ATOM 719 O O . ASP A 1 90 ? -3.077 -22.385 -4.935 1.00 70.81 90 ASP A O 1
ATOM 723 N N . GLU A 1 91 ? -2.938 -23.377 -6.952 1.00 67.81 91 GLU A N 1
ATOM 724 C CA . GLU A 1 91 ? -4.337 -23.222 -7.351 1.00 67.81 91 GLU A CA 1
ATOM 725 C C . GLU A 1 91 ? -5.280 -24.064 -6.488 1.00 67.81 91 GLU A C 1
ATOM 727 O O . GLU A 1 91 ? -6.348 -23.597 -6.099 1.00 67.81 91 GLU A O 1
ATOM 732 N N . LYS A 1 92 ? -4.863 -25.276 -6.100 1.00 71.12 92 LYS A N 1
ATOM 733 C CA . LYS A 1 92 ? -5.692 -26.182 -5.291 1.00 71.12 92 LYS A CA 1
ATOM 734 C C . LYS A 1 92 ? -5.927 -25.635 -3.888 1.00 71.12 92 LYS A C 1
ATOM 736 O O . LYS A 1 92 ? -6.948 -25.918 -3.270 1.00 71.12 92 LYS A O 1
ATOM 741 N N . LEU A 1 93 ? -4.987 -24.830 -3.396 1.00 72.88 93 LEU A N 1
ATOM 742 C CA . LEU A 1 93 ? -5.064 -24.182 -2.090 1.00 72.88 93 LEU A CA 1
ATOM 743 C C . LEU A 1 93 ? -5.547 -22.731 -2.173 1.00 72.88 93 LEU A C 1
ATOM 745 O O . LEU A 1 93 ? -5.666 -22.088 -1.135 1.00 72.88 93 LEU A O 1
ATOM 749 N N . LEU A 1 94 ? -5.869 -22.218 -3.367 1.00 74.00 94 LEU A N 1
ATOM 750 C CA . LEU A 1 94 ? -6.217 -20.817 -3.618 1.00 74.00 94 LEU A CA 1
ATOM 751 C C . LEU A 1 94 ? -7.265 -20.280 -2.642 1.00 74.00 94 LEU A C 1
ATOM 753 O O . LEU A 1 94 ? -7.033 -19.273 -1.969 1.00 74.00 94 LEU A O 1
ATOM 757 N N . LEU A 1 95 ? -8.400 -20.972 -2.535 1.00 78.06 95 LEU A N 1
ATOM 758 C CA . LEU A 1 95 ? -9.509 -20.557 -1.676 1.00 78.06 95 LEU A CA 1
ATOM 759 C C . LEU A 1 95 ? -9.132 -20.596 -0.191 1.00 78.06 95 LEU A C 1
ATOM 761 O O . LEU A 1 95 ? -9.458 -19.663 0.541 1.00 78.06 95 LEU A O 1
ATOM 765 N N . ALA A 1 96 ? -8.397 -21.623 0.243 1.00 81.19 96 ALA A N 1
ATOM 766 C CA . ALA A 1 96 ? -7.935 -21.750 1.624 1.00 81.19 96 ALA A CA 1
ATOM 767 C C . ALA A 1 96 ? -6.930 -20.642 1.991 1.00 81.19 96 ALA A C 1
ATOM 769 O O . ALA A 1 96 ? -7.021 -20.025 3.054 1.00 81.19 96 ALA A O 1
ATOM 770 N N . ASP A 1 97 ? -6.008 -20.332 1.080 1.00 77.00 97 ASP A N 1
ATOM 771 C CA . ASP A 1 97 ? -4.994 -19.293 1.247 1.00 77.00 97 ASP A CA 1
ATOM 772 C C . ASP A 1 97 ? -5.619 -17.892 1.298 1.00 77.00 97 ASP A C 1
ATOM 774 O O . ASP A 1 97 ? -5.222 -17.046 2.106 1.00 77.00 97 ASP A O 1
ATOM 778 N N . ILE A 1 98 ? -6.612 -17.641 0.438 1.00 76.75 98 ILE A N 1
ATOM 779 C CA . ILE A 1 98 ? -7.402 -16.408 0.435 1.00 76.75 98 ILE A CA 1
ATOM 780 C C . ILE A 1 98 ? -8.200 -16.292 1.737 1.00 76.75 98 ILE A C 1
ATOM 782 O O . ILE A 1 98 ? -8.132 -15.247 2.388 1.00 76.75 98 ILE A O 1
ATOM 786 N N . ALA A 1 99 ? -8.897 -17.351 2.156 1.00 82.69 99 ALA A N 1
ATOM 787 C CA . ALA A 1 99 ? -9.676 -17.369 3.393 1.00 82.69 99 ALA A CA 1
ATOM 788 C C . ALA A 1 99 ? -8.804 -17.043 4.614 1.00 82.69 99 ALA A C 1
ATOM 790 O O . ALA A 1 99 ? -9.123 -16.119 5.362 1.00 82.69 99 ALA A O 1
ATOM 791 N N . LYS A 1 100 ? -7.638 -17.690 4.740 1.00 81.75 100 LYS A N 1
ATOM 792 C CA . LYS A 1 100 ? -6.674 -17.430 5.819 1.00 81.75 100 LYS A CA 1
ATOM 793 C C . LYS A 1 100 ? -6.187 -15.978 5.835 1.00 81.75 100 LYS A C 1
ATOM 795 O O . LYS A 1 100 ? -6.039 -15.372 6.897 1.00 81.75 100 LYS A O 1
ATOM 800 N N . LYS A 1 101 ? -5.934 -15.390 4.662 1.00 78.69 101 LYS A N 1
ATOM 801 C CA . LYS A 1 101 ? -5.519 -13.981 4.561 1.00 78.69 101 LYS A CA 1
ATOM 802 C C . LYS A 1 101 ? -6.661 -13.039 4.942 1.00 78.69 101 LYS A C 1
ATOM 804 O O . LYS A 1 101 ? -6.415 -12.066 5.651 1.00 78.69 101 LYS A O 1
ATOM 809 N N . PHE A 1 102 ? -7.900 -13.351 4.561 1.00 79.44 102 PHE A N 1
ATOM 810 C CA . PHE A 1 102 ? -9.078 -12.62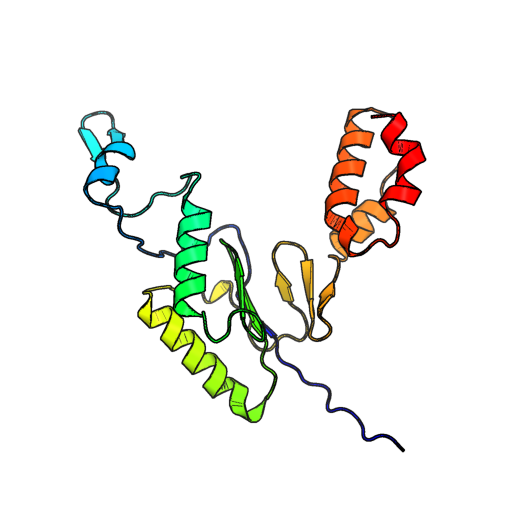1 5.032 1.00 79.44 102 PHE A CA 1
ATOM 811 C C . PHE A 1 102 ? -9.288 -12.740 6.544 1.00 79.44 102 PHE A C 1
ATOM 813 O O . PHE A 1 102 ? -9.650 -11.745 7.168 1.00 79.44 102 PHE A O 1
ATOM 820 N N . ASP A 1 103 ? -9.017 -13.895 7.153 1.00 84.44 103 ASP A N 1
ATOM 821 C CA . ASP A 1 103 ? -9.055 -14.051 8.612 1.00 84.44 103 ASP A CA 1
ATOM 822 C C . ASP A 1 103 ? -8.047 -13.146 9.314 1.00 84.44 103 ASP A C 1
ATOM 824 O O . ASP A 1 103 ? -8.387 -12.483 10.294 1.00 84.44 103 ASP A O 1
ATOM 828 N N . ASN A 1 104 ? -6.826 -13.044 8.788 1.00 79.81 104 ASN A N 1
ATOM 829 C CA . ASN A 1 104 ? -5.831 -12.123 9.334 1.00 79.81 104 ASN A CA 1
ATOM 830 C C . ASN A 1 104 ? -6.280 -10.659 9.212 1.00 79.81 104 ASN A C 1
ATOM 832 O O . ASN A 1 104 ? -6.154 -9.911 10.179 1.00 79.81 104 ASN A O 1
ATOM 836 N N . LEU A 1 105 ? -6.879 -10.262 8.081 1.00 78.62 105 LEU A N 1
ATOM 837 C CA . LEU A 1 105 ? -7.468 -8.923 7.928 1.00 78.62 105 LEU A CA 1
ATOM 838 C C . LEU A 1 105 ? -8.598 -8.676 8.939 1.00 78.62 105 LEU A C 1
ATOM 840 O O . LEU A 1 105 ? -8.667 -7.599 9.533 1.00 78.62 105 LEU A O 1
ATOM 844 N N . ARG A 1 106 ? -9.463 -9.671 9.180 1.00 82.00 106 ARG A N 1
ATOM 845 C CA . ARG A 1 106 ? -10.541 -9.587 10.178 1.00 82.00 106 ARG A CA 1
ATOM 846 C C . ARG A 1 106 ? -10.001 -9.385 11.593 1.00 82.00 106 ARG A C 1
ATOM 848 O O . ARG A 1 106 ? -10.536 -8.541 12.308 1.00 82.00 106 ARG A O 1
ATOM 855 N N . LYS A 1 107 ? -8.927 -10.087 11.975 1.00 82.88 107 LYS A N 1
ATOM 856 C CA . LYS A 1 107 ? -8.287 -9.957 13.300 1.00 82.88 107 LYS A CA 1
ATOM 857 C C . LYS A 1 107 ? -7.806 -8.536 13.592 1.00 82.88 107 LYS A C 1
ATOM 859 O O . LYS A 1 107 ? -7.920 -8.079 14.721 1.00 82.88 107 LYS A O 1
ATOM 864 N N . ILE A 1 108 ? -7.331 -7.818 12.574 1.00 76.06 108 ILE A N 1
ATOM 865 C CA . ILE A 1 108 ? -6.931 -6.406 12.697 1.00 76.06 108 ILE A CA 1
ATOM 866 C C . ILE A 1 108 ? -8.049 -5.416 12.336 1.00 76.06 108 ILE A C 1
ATOM 868 O O . ILE A 1 108 ? -7.794 -4.225 12.159 1.00 76.06 108 ILE A O 1
ATOM 872 N N . ASN A 1 109 ? -9.296 -5.891 12.216 1.00 74.12 109 ASN A N 1
ATOM 873 C CA . ASN A 1 109 ? -10.471 -5.099 11.840 1.00 74.12 109 ASN A CA 1
ATOM 874 C C . ASN A 1 109 ? -10.265 -4.280 10.550 1.00 74.12 109 ASN A C 1
ATOM 876 O O . ASN A 1 109 ? -10.747 -3.152 10.405 1.00 74.12 109 ASN A O 1
ATOM 880 N N . MET A 1 110 ? -9.521 -4.849 9.606 1.00 76.12 110 MET A N 1
ATOM 881 C CA . MET A 1 110 ? -9.213 -4.236 8.327 1.00 76.12 110 MET A CA 1
ATOM 882 C C . MET A 1 110 ? -10.206 -4.717 7.275 1.00 76.12 110 MET A C 1
ATOM 884 O O . MET A 1 110 ? -10.429 -5.913 7.093 1.00 76.12 110 MET A O 1
ATOM 888 N N . LYS A 1 111 ? -10.822 -3.765 6.572 1.00 74.19 111 LYS A N 1
ATOM 889 C CA . LYS A 1 111 ? -11.853 -4.038 5.567 1.00 74.19 111 LYS A CA 1
ATOM 890 C C . LYS A 1 111 ? -11.365 -3.638 4.185 1.00 74.19 111 LYS A C 1
ATOM 892 O O . LYS A 1 111 ? -10.888 -2.520 3.996 1.00 74.19 111 LYS A O 1
ATOM 897 N N . LEU A 1 112 ? -11.531 -4.544 3.226 1.00 74.62 112 LEU A N 1
ATOM 898 C CA . LEU A 1 112 ? -11.282 -4.269 1.814 1.00 74.62 112 LEU A CA 1
ATOM 899 C C . LEU A 1 112 ? -12.525 -3.659 1.171 1.00 74.62 112 LEU A C 1
ATOM 901 O O . LEU A 1 112 ? -13.643 -3.906 1.618 1.00 74.62 112 LEU A O 1
ATOM 905 N N . ASN A 1 113 ? -12.332 -2.879 0.110 1.00 73.06 113 ASN A N 1
ATOM 906 C CA . ASN A 1 113 ? -13.426 -2.425 -0.739 1.00 73.06 113 ASN A CA 1
ATOM 907 C C . ASN A 1 113 ? -13.630 -3.445 -1.872 1.00 73.06 113 ASN A C 1
ATOM 909 O O . ASN A 1 113 ? -12.792 -3.469 -2.776 1.00 73.06 113 ASN A O 1
ATOM 913 N N . PRO A 1 114 ? -14.729 -4.224 -1.883 1.00 74.69 114 PRO A N 1
ATOM 914 C CA . PRO A 1 114 ? -14.942 -5.262 -2.890 1.00 74.69 114 PRO A CA 1
ATOM 915 C C . PRO A 1 114 ? -14.917 -4.726 -4.325 1.00 74.69 114 PRO A C 1
ATOM 917 O O . PRO A 1 114 ? -14.353 -5.370 -5.199 1.00 74.69 114 PRO A O 1
ATOM 920 N N . LYS A 1 115 ? -15.419 -3.502 -4.561 1.00 74.69 115 LYS A N 1
ATOM 921 C CA . LYS A 1 115 ? -15.426 -2.863 -5.894 1.00 74.69 115 LYS A CA 1
ATOM 922 C C . LYS A 1 115 ? -14.024 -2.567 -6.439 1.00 74.69 115 LYS A C 1
ATOM 924 O O . LYS A 1 115 ? -13.873 -2.283 -7.619 1.00 74.69 115 LYS A O 1
ATOM 929 N N . LYS A 1 116 ? -13.013 -2.560 -5.567 1.00 71.50 116 LYS A N 1
ATOM 930 C CA . LYS A 1 116 ? -11.603 -2.301 -5.896 1.00 71.50 116 LYS A CA 1
ATOM 931 C C . LYS A 1 116 ? -10.732 -3.550 -5.759 1.00 71.50 116 LYS A C 1
ATOM 933 O O . LYS A 1 116 ? -9.511 -3.466 -5.882 1.00 71.50 116 LYS A O 1
ATOM 938 N N . CYS A 1 117 ? -11.335 -4.691 -5.447 1.00 74.81 117 CYS A N 1
ATOM 939 C CA . CYS A 1 117 ? -10.636 -5.957 -5.369 1.00 74.81 117 CYS A CA 1
ATOM 940 C C . CYS A 1 117 ? -10.781 -6.687 -6.700 1.00 74.81 117 CYS A C 1
ATOM 942 O O . CYS A 1 117 ? -11.885 -6.865 -7.201 1.00 74.81 117 CYS A O 1
ATOM 944 N N . SER A 1 118 ? -9.654 -7.126 -7.246 1.00 74.00 118 SER A N 1
ATOM 945 C CA . SER A 1 118 ? -9.609 -8.057 -8.368 1.00 74.00 118 SER A CA 1
ATOM 946 C C . SER A 1 118 ? -9.014 -9.368 -7.872 1.00 74.00 118 SER A C 1
ATOM 948 O O . SER A 1 118 ? -7.950 -9.384 -7.249 1.00 74.00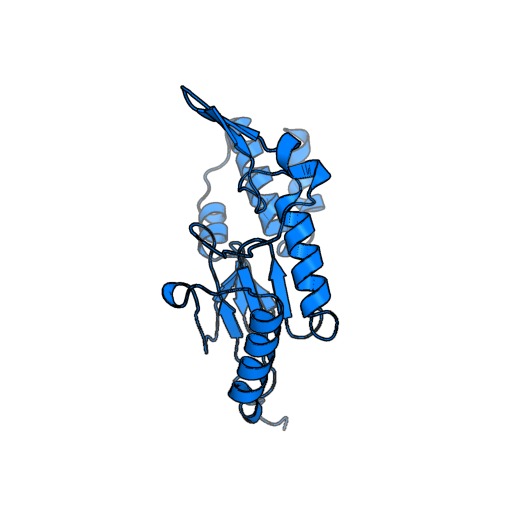 118 SER A O 1
ATOM 950 N N . PHE A 1 119 ? -9.722 -10.462 -8.107 1.00 74.31 119 PHE A N 1
ATOM 951 C CA . PHE A 1 119 ? -9.273 -11.811 -7.787 1.00 74.31 119 PHE A CA 1
ATOM 952 C C . PHE A 1 119 ? -9.087 -12.567 -9.090 1.00 74.31 119 PHE A C 1
ATOM 954 O O . PHE A 1 119 ? -9.738 -12.225 -10.073 1.00 74.31 119 PHE A O 1
ATOM 961 N N . ASP A 1 120 ? -8.195 -13.554 -9.076 1.00 73.62 120 ASP A N 1
ATOM 962 C CA . ASP A 1 120 ? -7.922 -14.385 -10.246 1.00 73.62 120 ASP A CA 1
ATOM 963 C C . ASP A 1 120 ? -7.578 -13.564 -11.504 1.00 73.62 120 ASP A C 1
ATOM 965 O O . ASP A 1 120 ? -8.261 -13.579 -12.526 1.00 73.62 120 ASP A O 1
ATOM 969 N N . VAL A 1 121 ? -6.505 -12.775 -11.407 1.00 75.00 121 VAL A N 1
ATOM 970 C CA . VAL A 1 121 ? -5.972 -12.047 -12.560 1.00 75.00 121 VAL A CA 1
ATOM 971 C C . VAL A 1 121 ? -4.562 -12.519 -12.893 1.00 75.00 121 VAL A C 1
ATOM 973 O O . VAL A 1 121 ? -3.736 -12.758 -12.007 1.00 75.00 121 VAL A O 1
ATOM 976 N N . LYS A 1 122 ? -4.267 -12.618 -14.195 1.00 73.25 122 LYS A N 1
ATOM 977 C CA . LYS A 1 122 ? -2.911 -12.890 -14.711 1.00 73.25 122 LYS A CA 1
ATOM 978 C C . LYS A 1 122 ? -1.981 -11.686 -14.530 1.00 73.25 122 LYS A C 1
ATOM 980 O O . LYS A 1 122 ? -0.772 -11.846 -14.355 1.00 73.25 122 LYS A O 1
ATOM 985 N N . GLU A 1 123 ? -2.557 -10.487 -14.550 1.00 75.69 123 GLU A N 1
ATOM 986 C CA . GLU A 1 123 ? -1.871 -9.224 -14.308 1.00 75.69 123 GLU A CA 1
ATOM 987 C C . GLU A 1 123 ? -2.748 -8.236 -13.529 1.00 75.69 123 GLU A C 1
ATOM 989 O O . GLU A 1 123 ? -3.967 -8.204 -13.676 1.00 75.69 123 GLU A O 1
ATOM 994 N N . GLY A 1 124 ? -2.123 -7.410 -12.692 1.00 76.06 124 GLY A N 1
ATOM 995 C CA . GLY A 1 124 ? -2.802 -6.428 -11.851 1.00 76.06 124 GLY A CA 1
ATOM 996 C C . GLY A 1 124 ? -2.015 -5.126 -11.718 1.00 76.06 124 GLY A C 1
ATOM 997 O O . GLY A 1 124 ? -0.797 -5.118 -11.838 1.00 76.06 124 GLY A O 1
ATOM 998 N N . LYS A 1 125 ? -2.674 -3.987 -11.483 1.00 76.00 125 LYS A N 1
ATOM 999 C CA . LYS A 1 125 ? -1.988 -2.680 -11.373 1.00 76.00 125 LYS A CA 1
ATOM 1000 C C . LYS A 1 125 ? -1.701 -2.297 -9.919 1.00 76.00 125 LYS A C 1
ATOM 1002 O O . LYS A 1 125 ? -2.637 -1.859 -9.268 1.00 76.00 125 LYS A O 1
ATOM 1007 N N . PHE A 1 126 ? -0.449 -2.358 -9.439 1.00 73.75 126 PHE A N 1
ATOM 1008 C CA . PHE A 1 126 ? -0.031 -1.989 -8.066 1.00 73.75 126 PHE A CA 1
ATOM 1009 C C . PHE A 1 126 ? 0.812 -0.721 -7.996 1.00 73.75 126 PHE A C 1
ATOM 1011 O O . PHE A 1 126 ? 1.877 -0.688 -8.602 1.00 73.75 126 PHE A O 1
ATOM 1018 N N . LEU A 1 127 ? 0.396 0.302 -7.232 1.00 72.94 127 LEU A N 1
ATOM 1019 C CA . LEU A 1 127 ? 1.171 1.547 -7.025 1.00 72.94 127 LEU A CA 1
ATOM 1020 C C . LEU A 1 127 ? 1.698 2.169 -8.337 1.00 72.94 127 LEU A C 1
ATOM 1022 O O . LEU A 1 127 ? 2.817 2.676 -8.421 1.00 72.94 127 LEU A O 1
ATOM 1026 N N . GLY A 1 128 ? 0.904 2.083 -9.407 1.00 76.31 128 GLY A N 1
ATOM 1027 C CA . GLY A 1 128 ? 1.286 2.575 -10.730 1.00 76.31 128 GLY A CA 1
ATOM 1028 C C . GLY A 1 128 ? 2.288 1.704 -11.500 1.00 76.31 128 GLY A C 1
ATOM 1029 O O . GLY A 1 128 ? 2.794 2.184 -12.514 1.00 76.31 128 GLY A O 1
ATOM 1030 N N . TYR A 1 129 ? 2.542 0.471 -11.057 1.00 77.25 129 TYR A N 1
ATOM 1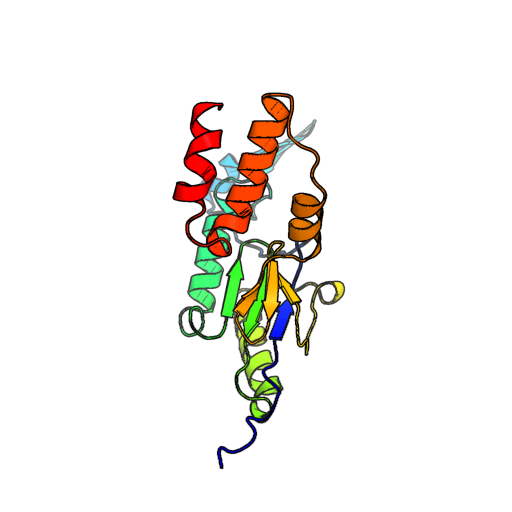031 C CA . TYR A 1 129 ? 3.246 -0.604 -11.766 1.00 77.25 129 TYR A CA 1
ATOM 1032 C C . TYR A 1 129 ? 2.264 -1.691 -12.212 1.00 77.25 129 TYR A C 1
ATOM 1034 O O . TYR A 1 129 ? 1.169 -1.804 -11.661 1.00 77.25 129 TYR A O 1
ATOM 1042 N N . THR A 1 130 ? 2.670 -2.517 -13.172 1.00 80.56 130 THR A N 1
ATOM 1043 C CA . THR A 1 130 ? 1.960 -3.759 -13.503 1.00 80.56 130 THR A CA 1
ATOM 1044 C C . THR A 1 130 ? 2.593 -4.897 -12.708 1.00 80.56 130 THR A C 1
ATOM 1046 O O . THR A 1 130 ? 3.810 -4.989 -12.616 1.00 80.56 130 THR A O 1
ATOM 1049 N N . VAL A 1 131 ? 1.798 -5.757 -12.093 1.00 77.19 131 VAL A N 1
ATOM 1050 C CA . VAL A 1 131 ? 2.239 -6.915 -11.319 1.00 77.19 131 VAL A CA 1
ATOM 1051 C C . VAL A 1 131 ? 1.749 -8.156 -12.033 1.00 77.19 131 VAL A C 1
ATOM 1053 O O . VAL A 1 131 ? 0.571 -8.272 -12.346 1.00 77.19 131 VAL A O 1
ATOM 1056 N N . THR A 1 132 ? 2.678 -9.058 -12.303 1.00 76.62 132 THR A N 1
ATOM 1057 C CA . THR A 1 132 ? 2.474 -10.318 -13.019 1.00 76.62 132 THR A CA 1
ATOM 1058 C C . THR A 1 132 ? 3.059 -11.463 -12.194 1.00 76.62 132 THR A C 1
ATOM 1060 O O . THR A 1 132 ? 3.735 -11.230 -11.184 1.00 76.62 132 THR A O 1
ATOM 1063 N N . PHE A 1 133 ? 2.829 -12.706 -12.617 1.00 70.06 133 PHE A N 1
ATOM 1064 C CA . PHE A 1 133 ? 3.410 -13.871 -11.949 1.00 70.06 133 PHE A CA 1
ATOM 1065 C C . PHE A 1 133 ? 4.948 -13.889 -12.020 1.00 70.06 133 PHE A C 1
ATOM 1067 O O . PHE A 1 133 ? 5.593 -14.435 -11.120 1.00 70.06 133 PHE A O 1
ATOM 1074 N N . GLU A 1 134 ? 5.519 -13.265 -13.057 1.00 72.81 134 GLU A N 1
ATOM 1075 C CA . GLU A 1 134 ? 6.963 -13.105 -13.283 1.00 72.81 134 GLU A CA 1
ATOM 1076 C C . GLU A 1 134 ? 7.570 -12.004 -12.408 1.00 72.81 134 GLU A C 1
ATOM 1078 O O . GLU A 1 134 ? 8.762 -12.017 -12.117 1.00 72.81 134 GLU A O 1
ATOM 1083 N N . GLY A 1 135 ? 6.747 -11.067 -11.931 1.00 73.69 135 GLY A N 1
ATOM 1084 C CA . GLY A 1 135 ? 7.180 -9.986 -11.057 1.00 73.69 135 GLY A CA 1
ATOM 1085 C C . GLY A 1 135 ? 6.528 -8.647 -11.376 1.00 73.69 135 GLY A C 1
ATOM 1086 O O . GLY A 1 135 ? 5.450 -8.560 -11.967 1.00 73.69 135 GLY A O 1
ATOM 1087 N N . ILE A 1 136 ? 7.185 -7.578 -10.929 1.00 78.94 136 ILE A N 1
ATOM 1088 C CA . ILE A 1 136 ? 6.745 -6.200 -11.155 1.00 78.94 136 ILE A CA 1
ATOM 1089 C C . ILE A 1 136 ? 7.283 -5.753 -12.516 1.00 78.94 136 ILE A C 1
ATOM 1091 O O . ILE A 1 136 ? 8.473 -5.878 -12.774 1.00 78.94 136 ILE A O 1
ATOM 1095 N N . ARG A 1 137 ? 6.417 -5.199 -13.360 1.00 82.06 137 ARG A N 1
ATOM 1096 C CA . ARG A 1 137 ? 6.717 -4.625 -14.672 1.00 82.06 137 ARG A CA 1
ATOM 1097 C C . ARG A 1 137 ? 6.408 -3.130 -14.684 1.00 82.06 137 ARG A C 1
ATOM 1099 O O . ARG A 1 137 ? 5.544 -2.637 -13.948 1.00 82.06 137 ARG A O 1
ATOM 1106 N N . ALA A 1 138 ? 7.115 -2.400 -15.541 1.00 83.69 138 ALA A N 1
ATOM 1107 C CA . ALA A 1 138 ? 6.811 -1.004 -15.815 1.00 83.69 138 ALA A CA 1
ATOM 1108 C C . ALA A 1 138 ? 5.391 -0.870 -16.383 1.00 83.69 138 ALA A C 1
ATOM 1110 O O . ALA A 1 138 ? 4.922 -1.726 -17.131 1.00 83.69 138 ALA A O 1
ATOM 1111 N N . ASN A 1 139 ? 4.704 0.215 -16.032 1.00 83.38 139 ASN A N 1
ATOM 1112 C CA . ASN A 1 139 ? 3.379 0.482 -16.575 1.00 83.38 139 ASN A CA 1
ATOM 1113 C C . ASN A 1 139 ? 3.497 0.860 -18.069 1.00 83.38 139 ASN A C 1
ATOM 1115 O O . ASN A 1 139 ? 4.214 1.820 -18.381 1.00 83.38 139 ASN A O 1
ATOM 1119 N N . PRO A 1 140 ? 2.784 0.170 -18.981 1.00 81.31 140 PRO A N 1
ATOM 1120 C CA . PRO A 1 140 ? 2.809 0.459 -20.416 1.00 81.31 140 PRO A CA 1
ATOM 1121 C C . PRO A 1 140 ? 2.465 1.914 -20.749 1.00 81.31 140 PRO A C 1
ATOM 1123 O O . PRO A 1 140 ? 3.081 2.521 -21.613 1.00 81.31 140 PRO A O 1
ATOM 1126 N N . ASN A 1 141 ? 1.534 2.523 -20.013 1.00 83.69 141 ASN A N 1
ATOM 1127 C CA . ASN A 1 141 ? 1.134 3.909 -20.256 1.00 83.69 141 ASN A CA 1
ATOM 1128 C C . ASN A 1 141 ? 2.251 4.889 -19.876 1.00 83.69 141 ASN A C 1
ATOM 1130 O O . ASN A 1 141 ? 2.473 5.874 -20.569 1.00 83.69 141 ASN A O 1
ATOM 1134 N N . LYS A 1 142 ? 2.977 4.611 -18.783 1.00 81.56 142 LYS A N 1
ATOM 1135 C CA . LYS A 1 142 ? 4.104 5.453 -18.348 1.00 81.56 142 LYS A CA 1
ATOM 1136 C C . LYS A 1 142 ? 5.310 5.316 -19.275 1.00 81.56 142 LYS A C 1
ATOM 1138 O O . LYS A 1 142 ? 6.024 6.288 -19.477 1.00 81.56 142 LYS A O 1
ATOM 1143 N N . THR A 1 143 ? 5.536 4.116 -19.804 1.00 83.88 143 THR A N 1
ATOM 1144 C CA . THR A 1 143 ? 6.625 3.852 -20.754 1.00 83.88 143 THR A CA 1
ATOM 1145 C C . THR A 1 143 ? 6.330 4.460 -22.121 1.00 83.88 143 THR A C 1
ATOM 1147 O O . THR A 1 143 ? 7.201 5.133 -22.657 1.00 83.88 143 THR A O 1
ATOM 1150 N N . ARG A 1 144 ? 5.095 4.348 -22.633 1.00 85.12 144 ARG A N 1
ATOM 1151 C CA . ARG A 1 144 ? 4.668 5.055 -23.856 1.00 85.12 144 ARG A CA 1
ATOM 1152 C C . ARG A 1 144 ? 4.780 6.568 -23.720 1.00 85.12 144 ARG A C 1
ATOM 1154 O O . ARG A 1 144 ? 5.456 7.187 -24.517 1.00 85.12 144 ARG A O 1
ATOM 1161 N N . ALA A 1 145 ? 4.268 7.149 -22.634 1.00 84.19 145 ALA A N 1
ATOM 1162 C CA . ALA A 1 145 ? 4.371 8.593 -22.400 1.00 84.19 145 ALA A CA 1
ATOM 1163 C C . ALA A 1 145 ? 5.819 9.125 -22.295 1.00 84.19 145 ALA A C 1
ATOM 1165 O O . ALA A 1 145 ? 6.029 10.337 -22.327 1.00 84.19 145 ALA A O 1
ATOM 1166 N N . LEU A 1 146 ? 6.803 8.243 -22.091 1.00 83.19 146 LEU A N 1
ATOM 1167 C CA . LEU A 1 146 ? 8.224 8.574 -22.175 1.00 83.19 146 LEU A CA 1
ATOM 1168 C C . LEU A 1 146 ? 8.788 8.375 -23.583 1.00 83.19 146 LEU A C 1
ATOM 1170 O O . LEU A 1 146 ? 9.603 9.187 -24.000 1.00 83.19 146 LEU A O 1
ATOM 1174 N N . ALA A 1 147 ? 8.363 7.331 -24.296 1.00 83.25 147 ALA A N 1
ATOM 1175 C CA . ALA A 1 147 ? 8.734 7.107 -25.693 1.00 83.25 147 ALA A CA 1
ATOM 1176 C C . ALA A 1 147 ? 8.194 8.211 -26.619 1.00 83.25 147 ALA A C 1
ATOM 1178 O O . ALA A 1 147 ? 8.891 8.641 -27.528 1.00 83.25 147 ALA A O 1
ATOM 1179 N N . ASP A 1 148 ? 6.993 8.711 -26.327 1.00 86.00 148 ASP A N 1
ATOM 1180 C CA . ASP A 1 148 ? 6.312 9.765 -27.082 1.00 86.00 148 ASP A CA 1
ATOM 1181 C C . ASP A 1 148 ? 6.720 11.178 -26.617 1.00 86.00 148 ASP A C 1
ATOM 1183 O O . ASP A 1 148 ? 6.152 12.179 -27.060 1.00 86.00 148 ASP A O 1
ATOM 1187 N N . LEU A 1 149 ? 7.659 11.288 -25.669 1.00 83.38 149 LEU A N 1
ATOM 1188 C CA . LEU A 1 149 ? 8.065 12.581 -25.132 1.00 83.38 149 LEU A CA 1
ATOM 1189 C C . LEU A 1 149 ? 8.895 13.344 -26.169 1.00 83.38 149 LEU A C 1
ATOM 1191 O O . LEU A 1 149 ? 9.932 12.867 -26.624 1.00 83.38 149 LEU A O 1
ATOM 1195 N N . GLN A 1 150 ? 8.475 14.568 -26.483 1.00 82.50 150 GLN A N 1
ATOM 1196 C CA . GLN A 1 150 ? 9.294 15.480 -27.274 1.00 82.50 150 GLN A CA 1
ATOM 1197 C C . GLN A 1 150 ? 10.567 15.878 -26.519 1.00 82.50 150 GLN A C 1
ATOM 1199 O O . GLN A 1 150 ? 10.585 15.930 -25.285 1.00 82.50 150 GLN A O 1
ATOM 1204 N N . THR A 1 151 ? 11.628 16.185 -27.269 1.00 84.25 151 THR A N 1
ATOM 1205 C CA . THR A 1 151 ? 12.909 16.631 -26.712 1.00 84.25 151 THR A CA 1
ATOM 1206 C C . THR A 1 151 ? 12.700 17.844 -25.797 1.00 84.25 151 THR A C 1
ATOM 1208 O O . THR A 1 151 ? 12.209 18.869 -26.281 1.00 84.25 151 THR A O 1
ATOM 1211 N N . PRO A 1 152 ? 13.069 17.757 -24.504 1.00 85.12 152 PRO A N 1
ATOM 1212 C CA . PRO A 1 152 ? 12.946 18.870 -23.569 1.00 85.12 152 PRO A CA 1
ATOM 1213 C C . PRO A 1 152 ? 13.735 20.088 -24.052 1.00 85.12 152 PRO A C 1
ATOM 1215 O O . PRO A 1 152 ? 14.903 19.968 -24.421 1.00 85.12 152 PRO A O 1
ATOM 1218 N N . ARG A 1 153 ? 13.114 21.267 -24.021 1.00 87.12 153 ARG A N 1
ATOM 1219 C CA . ARG A 1 153 ? 13.740 22.549 -24.388 1.00 87.12 153 ARG A CA 1
ATOM 1220 C C . ARG A 1 153 ? 13.900 23.484 -23.196 1.00 87.12 153 ARG A C 1
ATOM 1222 O O . ARG A 1 153 ? 14.680 24.427 -23.259 1.00 87.12 153 ARG A O 1
ATOM 1229 N N . THR A 1 154 ? 13.180 23.228 -22.107 1.00 86.62 154 THR A N 1
ATOM 1230 C CA . THR A 1 154 ? 13.192 24.060 -20.900 1.00 86.62 154 THR A CA 1
ATOM 1231 C C . THR A 1 154 ? 13.673 23.289 -19.673 1.00 86.62 154 THR A C 1
ATOM 1233 O O . THR A 1 154 ? 13.517 22.070 -19.576 1.00 86.62 154 THR A O 1
ATOM 1236 N N . LEU A 1 155 ? 14.195 24.008 -18.674 1.00 85.06 155 LEU A N 1
ATOM 1237 C CA . LEU A 1 155 ? 14.622 23.414 -17.401 1.00 85.06 155 LEU A CA 1
ATOM 1238 C C . LEU A 1 155 ? 13.482 22.648 -16.704 1.00 85.06 155 LEU A C 1
ATOM 1240 O O . LEU A 1 155 ? 13.691 21.560 -16.172 1.00 85.06 155 LEU A O 1
ATOM 1244 N N . LYS A 1 156 ? 12.246 23.168 -16.756 1.00 86.12 156 LYS A N 1
ATOM 1245 C CA . LYS A 1 156 ? 11.065 22.488 -16.192 1.00 86.12 156 LYS A CA 1
ATOM 1246 C C . LYS A 1 156 ? 10.781 21.152 -16.886 1.00 86.12 156 LYS A C 1
ATOM 1248 O O . LYS A 1 156 ? 10.408 20.184 -16.221 1.00 86.12 156 LYS A O 1
ATOM 1253 N N . GLU A 1 157 ? 10.960 21.078 -18.203 1.00 86.56 157 GLU A N 1
ATOM 1254 C CA . GLU A 1 157 ? 10.791 19.835 -18.963 1.00 86.56 157 GLU A CA 1
ATOM 1255 C C . GLU A 1 157 ? 11.903 18.832 -18.651 1.00 86.56 157 GLU A C 1
ATOM 1257 O O . GLU A 1 157 ? 11.605 17.654 -18.451 1.00 86.56 157 GLU A O 1
ATOM 1262 N N . TRP A 1 158 ? 13.151 19.290 -18.504 1.00 85.25 158 TRP A N 1
ATOM 1263 C CA . TRP A 1 158 ? 14.272 18.454 -18.056 1.00 85.25 158 TRP A CA 1
ATOM 1264 C C . TRP A 1 158 ? 14.048 17.883 -16.651 1.00 85.25 158 TRP A C 1
ATOM 1266 O O . TRP A 1 158 ? 14.187 16.677 -16.437 1.00 85.25 158 TRP A O 1
ATOM 1276 N N . GLN A 1 159 ? 13.601 18.710 -15.703 1.00 85.31 159 GLN A N 1
ATOM 1277 C CA . GLN A 1 159 ? 13.227 18.267 -14.355 1.00 85.31 159 GLN A CA 1
ATOM 1278 C C . GLN A 1 159 ? 12.072 17.254 -14.385 1.00 85.31 159 GLN A C 1
ATOM 1280 O O . GLN A 1 159 ? 12.074 16.265 -13.645 1.00 85.31 159 GLN A O 1
ATOM 1285 N N . SER A 1 160 ? 11.083 17.475 -15.254 1.00 85.69 160 SER A N 1
ATOM 1286 C CA . SER A 1 160 ? 9.955 16.560 -15.452 1.00 85.69 160 SER A CA 1
ATOM 1287 C C . SER A 1 160 ? 10.406 15.213 -16.027 1.00 85.69 160 SER A C 1
ATOM 1289 O O . SER A 1 160 ? 10.017 14.166 -15.503 1.00 85.69 160 SER A O 1
ATOM 1291 N N . LEU A 1 161 ? 11.270 15.217 -17.050 1.00 86.25 161 LEU A N 1
ATOM 1292 C CA . LEU A 1 161 ? 11.868 14.010 -17.626 1.00 86.25 161 LEU A CA 1
ATOM 1293 C C . LEU A 1 161 ? 12.670 13.238 -16.575 1.00 86.25 161 LEU A C 1
ATOM 1295 O O . LEU A 1 161 ? 12.433 12.045 -16.396 1.00 86.25 161 LEU A O 1
ATOM 1299 N N . SER A 1 162 ? 13.548 13.915 -15.834 1.00 83.75 162 SER A N 1
ATOM 1300 C CA . SER A 1 162 ? 14.346 13.300 -14.768 1.00 83.75 162 SER A CA 1
ATOM 1301 C C . SER A 1 162 ? 13.457 12.617 -13.721 1.00 83.75 162 SER A C 1
ATOM 1303 O O . SER A 1 162 ? 13.652 11.444 -13.392 1.00 83.75 162 SER A O 1
ATOM 1305 N N . ARG A 1 163 ? 12.372 13.278 -13.292 1.00 83.88 163 ARG A N 1
ATOM 1306 C CA . ARG A 1 163 ? 11.386 12.684 -12.376 1.00 83.88 163 ARG A CA 1
ATOM 1307 C C . ARG A 1 163 ? 10.715 11.442 -12.967 1.00 83.88 163 ARG A C 1
ATOM 1309 O O . ARG A 1 163 ? 10.565 10.440 -12.267 1.00 83.88 163 ARG A O 1
ATOM 1316 N N . LYS A 1 164 ? 10.312 11.477 -14.242 1.00 84.38 164 LYS A N 1
ATOM 1317 C CA . LYS A 1 164 ? 9.715 10.317 -14.926 1.00 84.38 164 LYS A CA 1
ATOM 1318 C C . LYS A 1 164 ? 10.717 9.158 -15.029 1.00 84.38 164 LYS A C 1
ATOM 1320 O O . LYS A 1 164 ? 10.356 8.027 -14.700 1.00 84.38 164 LYS A O 1
ATOM 1325 N N . LEU A 1 165 ? 11.971 9.431 -15.393 1.00 84.81 165 LEU A N 1
ATOM 1326 C CA . LEU A 1 165 ? 13.052 8.443 -15.469 1.00 84.81 165 LEU A CA 1
ATOM 1327 C C . LEU A 1 165 ? 13.357 7.813 -14.104 1.00 84.81 165 LEU A C 1
ATOM 1329 O O . LEU A 1 165 ? 13.461 6.591 -14.009 1.00 84.81 165 LEU A O 1
ATOM 1333 N N . ALA A 1 166 ? 13.386 8.605 -13.029 1.00 82.94 166 ALA A N 1
ATOM 1334 C CA . ALA A 1 166 ? 13.582 8.105 -11.669 1.00 82.94 166 ALA A CA 1
ATOM 1335 C C . ALA A 1 166 ? 12.526 7.055 -11.275 1.00 82.94 166 ALA A C 1
ATOM 1337 O O . ALA A 1 166 ? 12.854 6.041 -10.656 1.00 82.94 166 ALA A O 1
ATOM 1338 N N . THR A 1 167 ? 11.265 7.226 -11.701 1.00 78.69 167 THR A N 1
ATOM 1339 C CA . THR A 1 167 ? 10.213 6.221 -11.447 1.00 78.69 167 THR A CA 1
ATOM 1340 C C . THR A 1 167 ? 10.415 4.902 -12.201 1.00 78.69 167 THR A C 1
ATOM 1342 O O . THR A 1 167 ? 9.888 3.871 -11.777 1.00 78.69 167 THR A O 1
ATOM 1345 N N . LEU A 1 168 ? 11.188 4.910 -13.291 1.00 81.12 168 LEU A N 1
ATOM 1346 C CA . LEU A 1 168 ? 11.509 3.731 -14.097 1.00 81.12 168 LEU A CA 1
ATOM 1347 C C . LEU A 1 168 ? 12.924 3.193 -13.877 1.00 81.12 168 LEU A C 1
ATOM 1349 O O . LEU A 1 168 ? 13.250 2.157 -14.450 1.00 81.12 168 LEU A O 1
ATOM 1353 N N . ASN A 1 169 ? 13.736 3.826 -13.027 1.00 81.88 169 ASN A N 1
ATOM 1354 C CA . ASN A 1 169 ? 15.141 3.472 -12.807 1.00 81.88 169 ASN A CA 1
ATOM 1355 C C . ASN A 1 169 ? 15.344 1.969 -12.536 1.00 81.88 169 ASN A C 1
ATOM 1357 O O . ASN A 1 169 ? 16.223 1.335 -13.104 1.00 81.88 169 ASN A O 1
ATOM 1361 N N . ARG A 1 170 ? 14.431 1.350 -11.776 1.00 80.88 170 ARG A N 1
ATOM 1362 C CA . ARG A 1 170 ? 14.458 -0.095 -11.479 1.00 80.88 170 ARG A CA 1
ATOM 1363 C C . ARG A 1 170 ? 14.347 -1.025 -12.703 1.00 80.88 170 ARG A C 1
ATOM 1365 O O . ARG A 1 170 ? 14.575 -2.219 -12.560 1.00 80.88 170 ARG A O 1
ATOM 1372 N N . PHE A 1 171 ? 13.912 -0.515 -13.856 1.00 81.88 171 PHE A N 1
ATOM 1373 C CA . PHE A 1 171 ? 13.718 -1.266 -15.104 1.00 81.88 171 PHE A CA 1
ATOM 1374 C C . PHE A 1 171 ? 14.724 -0.881 -16.191 1.00 81.88 171 PHE A C 1
ATOM 1376 O O . PHE A 1 171 ? 14.789 -1.548 -17.221 1.00 81.88 171 PHE A O 1
ATOM 1383 N N . LEU A 1 172 ? 15.476 0.202 -15.989 1.00 79.69 172 LEU A N 1
ATOM 1384 C CA . LEU A 1 172 ? 16.413 0.740 -16.964 1.00 79.69 172 LEU A CA 1
ATOM 1385 C C . LEU A 1 172 ? 17.833 0.419 -16.504 1.00 79.69 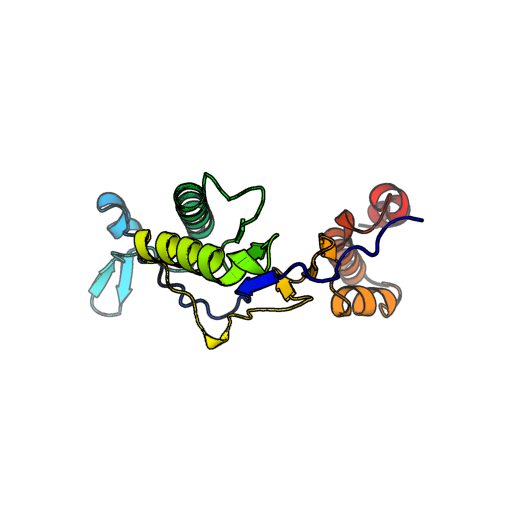172 LEU A C 1
ATOM 1387 O O . LEU A 1 172 ? 18.367 1.043 -15.590 1.00 79.69 172 LEU A O 1
ATOM 1391 N N . ALA A 1 173 ? 18.449 -0.572 -17.146 1.00 78.94 173 ALA A N 1
ATOM 1392 C CA . ALA A 1 173 ? 19.832 -0.924 -16.861 1.00 78.94 173 ALA A CA 1
ATOM 1393 C C . ALA A 1 173 ? 20.751 0.280 -17.119 1.00 78.94 173 ALA A C 1
ATOM 1395 O O . ALA A 1 173 ? 20.664 0.920 -18.171 1.00 78.94 173 ALA A O 1
ATOM 1396 N N . LYS A 1 174 ? 21.643 0.557 -16.160 1.00 79.25 174 LYS A N 1
ATOM 1397 C CA . LYS A 1 174 ? 22.663 1.613 -16.255 1.00 79.25 174 LYS A CA 1
ATOM 1398 C C . LYS A 1 174 ? 22.088 3.012 -16.517 1.00 79.25 174 LYS A C 1
ATOM 1400 O O . LYS A 1 174 ? 22.715 3.823 -17.192 1.00 79.25 174 LYS A O 1
ATOM 1405 N N . LEU A 1 175 ? 20.895 3.313 -15.993 1.00 77.56 175 LEU A N 1
ATOM 1406 C CA . LEU A 1 175 ? 20.276 4.625 -16.193 1.00 77.56 175 LEU A CA 1
ATOM 1407 C C . LEU A 1 175 ? 21.178 5.766 -15.709 1.00 77.56 175 LEU A C 1
ATOM 1409 O O . LEU A 1 175 ? 21.307 6.745 -16.428 1.00 77.56 175 LEU A O 1
ATOM 1413 N N . ALA A 1 176 ? 21.829 5.619 -14.550 1.00 73.12 176 ALA A N 1
ATOM 1414 C CA . ALA A 1 176 ? 22.749 6.626 -14.018 1.00 73.12 176 ALA A CA 1
ATOM 1415 C C . ALA A 1 176 ? 23.841 6.982 -15.041 1.00 73.12 176 ALA A C 1
ATOM 1417 O O . ALA A 1 176 ? 23.945 8.143 -15.422 1.00 73.12 176 ALA A O 1
ATOM 1418 N N . GLU A 1 177 ? 24.541 5.976 -15.581 1.00 75.19 177 GLU A N 1
ATOM 1419 C CA . GLU A 1 177 ? 25.565 6.142 -16.626 1.00 75.19 177 GLU A CA 1
ATOM 1420 C C . GLU A 1 177 ? 24.998 6.807 -17.891 1.00 75.19 177 GLU A C 1
ATOM 1422 O O . GLU A 1 177 ? 25.595 7.724 -18.444 1.00 75.19 177 GLU A O 1
ATOM 1427 N N . ARG A 1 178 ? 23.807 6.383 -18.330 1.00 75.12 178 ARG A N 1
ATOM 1428 C CA . ARG A 1 178 ? 23.145 6.906 -19.540 1.00 75.12 178 ARG A CA 1
ATOM 1429 C C . ARG A 1 178 ? 22.557 8.304 -19.362 1.00 75.12 178 ARG A C 1
ATOM 1431 O O . ARG A 1 178 ? 22.282 8.970 -20.352 1.00 75.12 178 ARG A O 1
ATOM 1438 N N . SER A 1 179 ? 22.323 8.718 -18.119 1.00 71.50 179 SER A N 1
ATOM 1439 C CA . SER A 1 179 ? 21.738 10.013 -17.771 1.00 71.50 179 SER A CA 1
ATOM 1440 C C . SER A 1 179 ? 22.763 11.071 -17.365 1.00 71.50 179 SER A C 1
ATOM 1442 O O . SER A 1 179 ? 22.388 12.229 -17.204 1.00 71.50 179 SER A O 1
ATOM 1444 N N . LEU A 1 180 ? 24.044 10.697 -17.240 1.00 69.88 180 LEU A N 1
ATOM 1445 C CA . LEU A 1 180 ? 25.142 11.596 -16.859 1.00 69.88 180 LEU A CA 1
ATOM 1446 C C . LEU A 1 180 ? 25.223 12.840 -17.748 1.00 69.88 180 LEU A C 1
ATOM 1448 O O . LEU A 1 180 ? 25.384 13.945 -17.242 1.00 69.88 180 LEU A O 1
ATOM 1452 N N . SER A 1 181 ? 25.041 12.676 -19.059 1.00 67.44 181 SER A N 1
ATOM 1453 C CA . SER A 1 181 ? 25.038 13.787 -20.017 1.00 67.44 181 SER A CA 1
ATOM 1454 C C . SER A 1 181 ? 23.925 14.811 -19.759 1.00 67.44 181 SER A C 1
ATOM 1456 O O . SER A 1 181 ? 24.089 15.976 -20.105 1.00 67.44 181 SER A O 1
ATOM 1458 N N . PHE A 1 182 ? 22.815 14.404 -19.133 1.00 66.94 182 PHE A N 1
ATOM 1459 C CA . PHE A 1 182 ? 21.667 15.268 -18.837 1.00 66.94 182 PHE A CA 1
ATOM 1460 C C . PHE A 1 182 ? 21.680 15.818 -17.408 1.00 66.94 182 PHE A C 1
ATOM 1462 O O . PHE A 1 182 ? 21.156 16.902 -17.171 1.00 66.94 182 PHE A O 1
ATOM 1469 N N . LEU A 1 183 ? 22.262 15.089 -16.449 1.00 64.31 183 LEU A N 1
ATOM 1470 C CA . LEU A 1 183 ? 22.373 15.541 -15.056 1.00 64.31 183 LEU A CA 1
ATOM 1471 C C . LEU A 1 183 ? 23.257 16.785 -14.919 1.00 64.31 183 LEU A C 1
ATOM 1473 O O . LEU A 1 183 ? 23.013 17.584 -14.029 1.00 64.31 183 LEU A O 1
ATOM 1477 N N . ASN A 1 184 ? 24.208 16.984 -15.834 1.00 63.50 184 ASN A N 1
ATOM 1478 C CA . ASN A 1 184 ? 25.041 18.189 -15.886 1.00 63.50 184 ASN A CA 1
ATOM 1479 C C . ASN A 1 184 ? 24.292 19.445 -16.388 1.00 63.50 184 ASN A C 1
ATOM 1481 O O . ASN A 1 184 ? 24.856 20.533 -16.354 1.00 63.50 184 ASN A O 1
ATOM 1485 N N . ILE A 1 185 ? 23.061 19.296 -16.898 1.00 62.50 185 ILE A N 1
ATOM 1486 C CA . ILE A 1 185 ? 22.212 20.388 -17.422 1.00 62.50 185 ILE A CA 1
ATOM 1487 C C . ILE A 1 185 ? 21.191 20.864 -16.364 1.00 62.50 185 ILE A C 1
ATOM 1489 O O . ILE A 1 185 ? 20.595 21.932 -16.513 1.00 62.50 185 ILE A O 1
ATOM 1493 N N . LEU A 1 186 ? 20.964 20.063 -15.315 1.00 56.94 186 LEU A N 1
ATOM 1494 C CA . LEU A 1 186 ? 20.020 20.314 -14.216 1.00 56.94 186 LEU A CA 1
ATOM 1495 C C . LEU A 1 186 ? 20.664 21.087 -13.067 1.00 56.94 186 LEU A C 1
ATOM 1497 O O . LEU A 1 186 ? 19.918 21.898 -12.472 1.00 56.94 186 LEU A O 1
#